Protein AF-0000000083457612 (afdb_homodimer)

Secondary structure (DSSP, 8-state):
--------EEEEEEEESTHHHHH---HHHHHHHHHHHHHHHHHHTTTSHHHHHHHH-TTS--EEEEEESSHHHHHHHHHHHHHTT--EEEEEETTTTEEEEEEEPPEEHHHHHHHHTTSEEP-/--------EEEEEEEESTHHHHH---HHHHHHHHHHHHHHHHHHTTTSHHHHHHHH-GGG--EEEEEESSHHHHHHHHHHHHHTT--EEEEEETTTTEEEEEEEPPEEHHHHHHHHTTSEEP-

Structure (mmCIF, N/CA/C/O backbone):
data_AF-0000000083457612-model_v1
#
loop_
_entity.id
_entity.type
_entity.pdbx_description
1 polymer 'peptidyl-tRNA hydrolase'
#
loop_
_atom_site.group_PDB
_atom_site.id
_atom_site.type_symbol
_atom_site.label_atom_id
_atom_site.label_alt_id
_atom_site.label_comp_id
_atom_site.label_asym_id
_atom_site.label_entity_id
_atom_site.label_seq_id
_atom_site.pdbx_PDB_ins_code
_atom_site.Cartn_x
_atom_site.Cartn_y
_atom_site.Cartn_z
_atom_site.occupancy
_atom_site.B_iso_or_equiv
_atom_site.auth_seq_id
_atom_site.auth_comp_id
_atom_site.auth_asym_id
_atom_site.auth_atom_id
_atom_site.pdbx_PDB_model_num
ATOM 1 N N . MET A 1 1 ? 22.406 -0.668 -32.938 1 28.88 1 MET A N 1
ATOM 2 C CA . MET A 1 1 ? 21.438 -1.614 -32.375 1 28.88 1 MET A CA 1
ATOM 3 C C . MET A 1 1 ? 20.594 -0.951 -31.297 1 28.88 1 MET A C 1
ATOM 5 O O . MET A 1 1 ? 21.125 -0.263 -30.422 1 28.88 1 MET A O 1
ATOM 9 N N . ALA A 1 2 ? 19.281 -0.771 -31.438 1 45.28 2 ALA A N 1
ATOM 10 C CA . ALA A 1 2 ? 18.359 -0.089 -30.531 1 45.28 2 ALA A CA 1
ATOM 11 C C . ALA A 1 2 ? 18.469 -0.67 -29.109 1 45.28 2 ALA A C 1
ATOM 13 O O . ALA A 1 2 ? 18.609 -1.883 -28.953 1 45.28 2 ALA A O 1
ATOM 14 N N . ALA A 1 3 ? 18.859 0.018 -28.125 1 51.28 3 ALA A N 1
ATOM 15 C CA . ALA A 1 3 ? 18.984 -0.466 -26.75 1 51.28 3 ALA A CA 1
ATOM 16 C C . ALA A 1 3 ? 17.781 -1.306 -26.359 1 51.28 3 ALA A C 1
ATOM 18 O O . ALA A 1 3 ? 16.656 -1.018 -26.766 1 51.28 3 ALA A O 1
ATOM 19 N N . ALA A 1 4 ? 17.891 -2.637 -26.125 1 52.62 4 ALA A N 1
ATOM 20 C CA . ALA A 1 4 ? 16.797 -3.514 -25.688 1 52.62 4 ALA A CA 1
ATOM 21 C C . ALA A 1 4 ? 15.938 -2.842 -24.625 1 52.62 4 ALA A C 1
ATOM 23 O O . ALA A 1 4 ? 16.438 -2.055 -23.828 1 52.62 4 ALA A O 1
ATOM 24 N N . PRO A 1 5 ? 14.617 -2.76 -24.766 1 62.53 5 PRO A N 1
ATOM 25 C CA . PRO A 1 5 ? 13.773 -2.092 -23.781 1 62.53 5 PRO A CA 1
ATOM 26 C C . PRO A 1 5 ? 14.031 -2.586 -22.359 1 62.53 5 PRO A C 1
ATOM 28 O O . PRO A 1 5 ? 14.359 -3.758 -22.156 1 62.53 5 PRO A O 1
ATOM 31 N N . LYS A 1 6 ? 14.32 -1.691 -21.484 1 73.88 6 LYS A N 1
ATOM 32 C CA . LYS A 1 6 ? 14.594 -2.018 -20.094 1 73.88 6 LYS A CA 1
ATOM 33 C C . LYS A 1 6 ? 13.477 -2.865 -19.484 1 73.88 6 LYS A C 1
ATOM 35 O O . LYS A 1 6 ? 12.297 -2.57 -19.688 1 73.88 6 LYS A O 1
ATOM 40 N N . PRO A 1 7 ? 13.867 -4.09 -19.031 1 85.12 7 PRO A N 1
ATOM 41 C CA . PRO A 1 7 ? 12.852 -4.93 -18.391 1 85.12 7 PRO A CA 1
ATOM 42 C C . PRO A 1 7 ? 11.992 -4.156 -17.406 1 85.12 7 PRO A C 1
ATOM 44 O O . PRO A 1 7 ? 12.484 -3.25 -16.719 1 85.12 7 PRO A O 1
ATOM 47 N N . THR A 1 8 ? 10.68 -4.441 -17.422 1 93.69 8 THR A N 1
ATOM 48 C CA . THR A 1 8 ? 9.734 -3.785 -16.531 1 93.69 8 THR A CA 1
ATOM 49 C C . THR A 1 8 ? 9.68 -4.516 -15.188 1 93.69 8 THR A C 1
ATOM 51 O O . THR A 1 8 ? 9.336 -5.695 -15.133 1 93.69 8 THR A O 1
ATOM 54 N N . ILE A 1 9 ? 10.086 -3.867 -14.133 1 98.31 9 ILE A N 1
ATOM 55 C CA . ILE A 1 9 ? 9.969 -4.41 -12.781 1 98.31 9 ILE A CA 1
ATOM 56 C C . ILE A 1 9 ? 8.586 -4.098 -12.219 1 98.31 9 ILE A C 1
ATOM 58 O O . ILE A 1 9 ? 8.125 -2.953 -12.273 1 98.31 9 ILE A O 1
ATOM 62 N N . VAL A 1 10 ? 7.945 -5.188 -11.719 1 98.69 10 VAL A N 1
ATOM 63 C CA . VAL A 1 10 ? 6.574 -5.047 -11.234 1 98.69 10 VAL A CA 1
ATOM 64 C C . VAL A 1 10 ? 6.418 -5.777 -9.906 1 98.69 10 VAL A C 1
ATOM 66 O O . VAL A 1 10 ? 7.035 -6.82 -9.688 1 98.69 10 VAL A O 1
ATOM 69 N N . GLN A 1 11 ? 5.676 -5.207 -8.992 1 98.94 11 GLN A N 1
ATOM 70 C CA . GLN A 1 11 ? 5.254 -5.887 -7.77 1 98.94 11 GLN A CA 1
ATOM 71 C C . GLN A 1 11 ? 3.787 -6.305 -7.855 1 98.94 11 GLN A C 1
ATOM 73 O O . GLN A 1 11 ? 2.916 -5.48 -8.125 1 98.94 11 GLN A O 1
ATOM 78 N N . TYR A 1 12 ? 3.494 -7.59 -7.652 1 98.94 12 TYR A N 1
ATOM 79 C CA . TYR A 1 12 ? 2.131 -8.102 -7.637 1 98.94 12 TYR A CA 1
ATOM 80 C C . TYR A 1 12 ? 1.622 -8.258 -6.207 1 98.94 12 TYR A C 1
ATOM 82 O O . TYR A 1 12 ? 2.361 -8.703 -5.324 1 98.94 12 TYR A O 1
ATOM 90 N N . VAL A 1 13 ? 0.395 -7.953 -6.023 1 98.94 13 VAL A N 1
ATOM 91 C CA . VAL A 1 13 ? -0.294 -8.117 -4.746 1 98.94 13 VAL A CA 1
ATOM 92 C C . VAL A 1 13 ? -1.593 -8.891 -4.957 1 98.94 13 VAL A C 1
ATOM 94 O O . VAL A 1 13 ? -2.365 -8.586 -5.867 1 98.94 13 VAL A O 1
ATOM 97 N N . LEU A 1 14 ? -1.82 -9.906 -4.215 1 99 14 LEU A N 1
ATOM 98 C CA . LEU A 1 14 ? -3.072 -10.648 -4.156 1 99 14 LEU A CA 1
ATOM 99 C C . LEU A 1 14 ? -3.867 -10.289 -2.906 1 99 14 LEU A C 1
ATOM 101 O O . LEU A 1 14 ? -3.385 -10.469 -1.785 1 99 14 LEU A O 1
ATOM 105 N N . LEU A 1 15 ? -5.074 -9.812 -3.086 1 98.94 15 LEU A N 1
ATOM 106 C CA . LEU A 1 15 ? -5.891 -9.289 -1.995 1 98.94 15 LEU A CA 1
ATOM 107 C C . LEU A 1 15 ? -7.266 -9.945 -1.984 1 98.94 15 LEU A C 1
ATOM 109 O O . LEU A 1 15 ? -7.91 -10.07 -3.029 1 98.94 15 LEU A O 1
ATOM 113 N N . ARG A 1 16 ? -7.621 -10.367 -0.796 1 98.88 16 ARG A N 1
ATOM 114 C CA . ARG A 1 16 ? -8.922 -11.008 -0.652 1 98.88 16 ARG A CA 1
ATOM 115 C C . ARG A 1 16 ? -10.047 -10.023 -0.969 1 98.88 16 ARG A C 1
ATOM 117 O O . ARG A 1 16 ? -10.055 -8.898 -0.474 1 98.88 16 ARG A O 1
ATOM 124 N N . LYS A 1 17 ? -11.023 -10.516 -1.688 1 98.25 17 LYS A N 1
ATOM 125 C CA . LYS A 1 17 ? -12.18 -9.727 -2.111 1 98.25 17 LYS A CA 1
ATOM 126 C C . LYS A 1 17 ? -13.312 -9.812 -1.091 1 98.25 17 LYS A C 1
ATOM 128 O O . LYS A 1 17 ? -14.203 -8.961 -1.063 1 98.25 17 LYS A O 1
ATOM 133 N N . ASP A 1 18 ? -13.375 -10.766 -0.317 1 98.5 18 ASP A N 1
ATOM 134 C CA . ASP A 1 18 ? -14.523 -11.039 0.538 1 98.5 18 ASP A CA 1
ATOM 135 C C . ASP A 1 18 ? -14.43 -10.266 1.852 1 98.5 18 ASP A C 1
ATOM 137 O O . ASP A 1 18 ? -15.32 -10.359 2.697 1 98.5 18 ASP A O 1
ATOM 141 N N . LEU A 1 19 ? -13.422 -9.477 2.117 1 98.38 19 LEU A N 1
ATOM 142 C CA . LEU A 1 19 ? -13.148 -8.859 3.41 1 98.38 19 LEU A CA 1
ATOM 143 C C . LEU A 1 19 ? -14.25 -7.875 3.781 1 98.38 19 LEU A C 1
ATOM 145 O O . LEU A 1 19 ? -14.586 -7.723 4.961 1 98.38 19 LEU A O 1
ATOM 149 N N . GLN A 1 20 ? -14.703 -7.164 2.777 1 96.88 20 GLN A N 1
ATOM 150 C CA . GLN A 1 20 ? -15.781 -6.219 3.053 1 96.88 20 GLN A CA 1
ATOM 151 C C . GLN A 1 20 ? -17.047 -6.945 3.482 1 96.88 20 GLN A C 1
ATOM 153 O O . GLN A 1 20 ? -17.656 -6.605 4.504 1 96.88 20 GLN A O 1
ATOM 158 N N . LYS A 1 21 ? -17.453 -7.906 2.66 1 97.25 21 LYS A N 1
ATOM 159 C CA . LYS A 1 21 ? -18.719 -8.602 2.9 1 97.25 21 LYS A CA 1
ATOM 160 C C . LYS A 1 21 ? -18.656 -9.43 4.18 1 97.25 21 LYS A C 1
ATOM 162 O O . LYS A 1 21 ? -19.578 -9.406 4.988 1 97.25 21 LYS A O 1
ATOM 167 N N . LYS A 1 22 ? -17.562 -10.086 4.438 1 97.06 22 LYS A N 1
ATOM 168 C CA . LYS A 1 22 ? -17.484 -11.062 5.516 1 97.06 22 LYS A CA 1
ATOM 169 C C . LYS A 1 22 ? -17.016 -10.422 6.82 1 97.06 22 LYS A C 1
ATOM 171 O O . LYS A 1 22 ? -17.453 -10.82 7.902 1 97.06 22 LYS A O 1
ATOM 176 N N . TYR A 1 23 ? -16.203 -9.398 6.711 1 97.25 23 TYR A N 1
ATOM 177 C CA . TYR A 1 23 ? -15.594 -8.859 7.922 1 97.25 23 TYR A CA 1
ATOM 178 C C . TYR A 1 23 ? -15.852 -7.359 8.039 1 97.25 23 TYR A C 1
ATOM 180 O O . TYR A 1 23 ? -15.312 -6.699 8.93 1 97.25 23 TYR A O 1
ATOM 188 N N . LYS A 1 24 ? -16.516 -6.711 7.094 1 97.19 24 LYS A N 1
ATOM 189 C CA . LYS A 1 24 ? -16.953 -5.316 7.098 1 97.19 24 LYS A CA 1
ATOM 190 C C . LYS A 1 24 ? -15.766 -4.367 6.98 1 97.19 24 LYS A C 1
ATOM 192 O O . LYS A 1 24 ? -15.766 -3.283 7.566 1 97.19 24 LYS A O 1
ATOM 197 N N . TYR A 1 25 ? -14.766 -4.852 6.312 1 97.88 25 TYR A N 1
ATOM 198 C CA . TYR A 1 25 ? -13.633 -3.973 6.055 1 97.88 25 TYR A CA 1
ATOM 199 C C . TYR A 1 25 ? -14.023 -2.828 5.129 1 97.88 25 TYR A C 1
ATOM 201 O O . TYR A 1 25 ? -14.734 -3.039 4.137 1 97.88 25 TYR A O 1
ATOM 209 N N . SER A 1 26 ? -13.594 -1.635 5.48 1 97.56 26 SER A N 1
ATOM 210 C CA . SER A 1 26 ? -13.758 -0.49 4.59 1 97.56 26 SER A CA 1
ATOM 211 C C . SER A 1 26 ? -12.781 -0.557 3.422 1 97.56 26 SER A C 1
ATOM 213 O O . SER A 1 26 ? -11.867 -1.385 3.416 1 97.56 26 SER A O 1
ATOM 215 N N . LEU A 1 27 ? -12.969 0.31 2.455 1 97.44 27 LEU A N 1
ATOM 216 C CA . LEU A 1 27 ? -12.008 0.417 1.358 1 97.44 27 LEU A CA 1
ATOM 217 C C . LEU A 1 27 ? -10.633 0.828 1.873 1 97.44 27 LEU A C 1
ATOM 219 O O . LEU A 1 27 ? -9.617 0.292 1.432 1 97.44 27 LEU A O 1
ATOM 223 N N . GLY A 1 28 ? -10.594 1.776 2.764 1 98.5 28 GLY A N 1
ATOM 224 C CA . GLY A 1 28 ? -9.336 2.152 3.387 1 98.5 28 GLY A CA 1
ATOM 225 C C . GLY A 1 28 ? -8.617 0.982 4.035 1 98.5 28 GLY A C 1
ATOM 226 O O . GLY A 1 28 ? -7.391 0.882 3.961 1 98.5 28 GLY A O 1
ATOM 227 N N . ALA A 1 29 ? -9.391 0.104 4.672 1 98.31 29 ALA A N 1
ATOM 228 C CA . ALA A 1 29 ? -8.797 -1.083 5.285 1 98.31 29 ALA A CA 1
ATOM 229 C C . ALA A 1 29 ? -8.203 -2.012 4.227 1 98.31 29 ALA A C 1
ATOM 231 O O . ALA A 1 29 ? -7.129 -2.578 4.422 1 98.31 29 ALA A O 1
ATOM 232 N N . HIS A 1 30 ? -8.922 -2.191 3.102 1 98.62 30 HIS A N 1
ATOM 233 C CA . HIS A 1 30 ? -8.375 -2.975 2.002 1 98.62 30 HIS A CA 1
ATOM 234 C C . HIS A 1 30 ? -7.035 -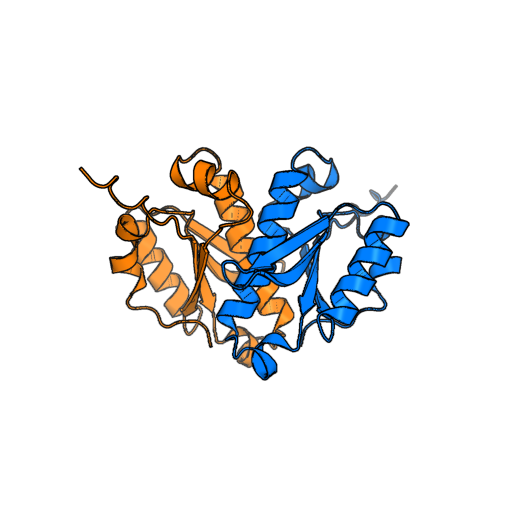2.414 1.537 1 98.62 30 HIS A C 1
ATOM 236 O O . HIS A 1 30 ? -6.066 -3.16 1.374 1 98.62 30 HIS A O 1
ATOM 242 N N . ILE A 1 31 ? -7.004 -1.134 1.387 1 98.88 31 ILE A N 1
ATOM 243 C CA . ILE A 1 31 ? -5.801 -0.45 0.932 1 98.88 31 ILE A CA 1
ATOM 244 C C . ILE A 1 31 ? -4.664 -0.687 1.927 1 98.88 31 ILE A C 1
ATOM 246 O O . ILE A 1 31 ? -3.547 -1.026 1.533 1 98.88 31 ILE A O 1
ATOM 250 N N . ALA A 1 32 ? -4.973 -0.574 3.17 1 98.88 32 ALA A N 1
ATOM 251 C CA . ALA A 1 32 ? -3.963 -0.756 4.211 1 98.88 32 ALA A CA 1
ATOM 252 C C . ALA A 1 32 ? -3.408 -2.178 4.191 1 98.88 32 ALA A C 1
ATOM 254 O O . ALA A 1 32 ? -2.201 -2.381 4.348 1 98.88 32 ALA A O 1
ATOM 255 N N . GLN A 1 33 ? -4.258 -3.221 4.031 1 98.88 33 GLN A N 1
ATOM 256 C CA . GLN A 1 33 ? -3.809 -4.609 4.012 1 98.88 33 GLN A CA 1
ATOM 257 C C . GLN A 1 33 ? -2.832 -4.852 2.863 1 98.88 33 GLN A C 1
ATOM 259 O O . GLN A 1 33 ? -1.785 -5.477 3.055 1 98.88 33 GLN A O 1
ATOM 264 N N . ALA A 1 34 ? -3.152 -4.348 1.706 1 98.94 34 ALA A N 1
ATOM 265 C CA . ALA A 1 34 ? -2.273 -4.484 0.547 1 98.94 34 ALA A CA 1
ATOM 266 C C . ALA A 1 34 ? -0.964 -3.73 0.76 1 98.94 34 ALA A C 1
ATOM 268 O O . ALA A 1 34 ? 0.114 -4.246 0.46 1 98.94 34 ALA A O 1
ATOM 269 N N . ALA A 1 35 ? -1.078 -2.473 1.254 1 98.94 35 ALA A N 1
ATOM 270 C CA . ALA A 1 35 ? 0.113 -1.668 1.513 1 98.94 35 ALA A CA 1
ATOM 271 C C . ALA A 1 35 ? 1.051 -2.373 2.488 1 98.94 35 ALA A C 1
ATOM 273 O O . ALA A 1 35 ? 2.266 -2.408 2.277 1 98.94 35 ALA A O 1
ATOM 274 N N . HIS A 1 36 ? 0.465 -2.947 3.537 1 98.94 36 HIS A N 1
ATOM 275 C CA . HIS A 1 36 ? 1.264 -3.668 4.52 1 98.94 36 HIS A CA 1
ATOM 276 C C . HIS A 1 36 ? 2.027 -4.82 3.875 1 98.94 36 HIS A C 1
ATOM 278 O O . HIS A 1 36 ? 3.227 -4.984 4.113 1 98.94 36 HIS A O 1
ATOM 284 N N . ALA A 1 37 ? 1.377 -5.613 3.1 1 98.94 37 ALA A N 1
ATOM 285 C CA . ALA A 1 37 ? 2.031 -6.73 2.43 1 98.94 37 ALA A CA 1
ATOM 286 C C . ALA A 1 37 ? 3.17 -6.246 1.537 1 98.94 37 ALA A C 1
ATOM 288 O O . ALA A 1 37 ? 4.258 -6.828 1.539 1 98.94 37 ALA A O 1
ATOM 289 N N . CYS A 1 38 ? 2.932 -5.16 0.776 1 98.94 38 CYS A N 1
ATOM 290 C CA . CYS A 1 38 ? 3.941 -4.605 -0.118 1 98.94 38 CYS A CA 1
ATOM 291 C C . CYS A 1 38 ? 5.148 -4.105 0.667 1 98.94 38 CYS A C 1
ATOM 293 O O . CYS A 1 38 ? 6.289 -4.41 0.318 1 98.94 38 CYS A O 1
ATOM 295 N N . ILE A 1 39 ? 4.871 -3.342 1.7 1 98.94 39 ILE A N 1
ATOM 296 C CA . ILE A 1 39 ? 5.941 -2.781 2.516 1 98.94 39 ILE A CA 1
ATOM 297 C C . ILE A 1 39 ? 6.762 -3.91 3.135 1 98.94 39 ILE A C 1
ATOM 299 O O . ILE A 1 39 ? 7.996 -3.889 3.086 1 98.94 39 ILE A O 1
ATOM 303 N N . ALA A 1 40 ? 6.078 -4.906 3.67 1 98.88 40 ALA A N 1
ATOM 304 C CA . ALA A 1 40 ? 6.742 -6.004 4.371 1 98.88 40 ALA A CA 1
ATOM 305 C C . ALA A 1 40 ? 7.652 -6.785 3.432 1 98.88 40 ALA A C 1
ATOM 307 O O . ALA A 1 40 ? 8.805 -7.062 3.766 1 98.88 40 ALA A O 1
ATOM 308 N N . VAL A 1 41 ? 7.16 -7.113 2.293 1 98.94 41 VAL A N 1
ATOM 309 C CA . VAL A 1 41 ? 7.93 -7.969 1.396 1 98.94 41 VAL A CA 1
ATOM 310 C C . VAL A 1 41 ? 9.133 -7.199 0.859 1 98.94 41 VAL A C 1
ATOM 312 O O . VAL A 1 41 ? 10.211 -7.773 0.662 1 98.94 41 VAL A O 1
ATOM 315 N N . ASN A 1 42 ? 8.93 -5.895 0.557 1 98.81 42 ASN A N 1
ATOM 316 C CA . ASN A 1 42 ? 10.055 -5.074 0.117 1 98.81 42 ASN A CA 1
ATOM 317 C C . ASN A 1 42 ? 11.156 -5.016 1.174 1 98.81 42 ASN A C 1
ATOM 319 O O . ASN A 1 42 ? 12.336 -5.066 0.845 1 98.81 42 ASN A O 1
ATOM 323 N N . GLU A 1 43 ? 10.719 -4.879 2.43 1 98.75 43 GLU A N 1
ATOM 324 C CA . GLU A 1 43 ? 11.695 -4.855 3.52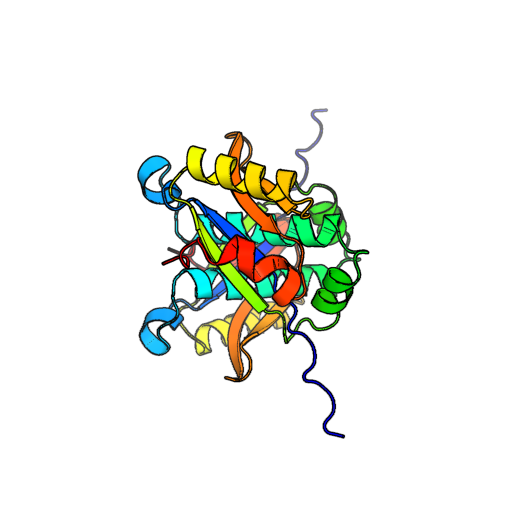 1 98.75 43 GLU A CA 1
ATOM 325 C C . GLU A 1 43 ? 12.398 -6.203 3.662 1 98.75 43 GLU A C 1
ATOM 327 O O . GLU A 1 43 ? 13.617 -6.258 3.791 1 98.75 43 GLU A O 1
ATOM 332 N N . ARG A 1 44 ? 11.68 -7.281 3.592 1 98.38 44 ARG A N 1
ATOM 333 C CA . ARG A 1 44 ? 12.203 -8.633 3.789 1 98.38 44 ARG A CA 1
ATOM 334 C C . ARG A 1 44 ? 13.195 -9 2.695 1 98.38 44 ARG A C 1
ATOM 336 O O . ARG A 1 44 ? 14.195 -9.68 2.955 1 98.38 44 ARG A O 1
ATOM 343 N N . PHE A 1 45 ? 12.977 -8.531 1.532 1 98.69 45 PHE A N 1
ATOM 344 C CA . PHE A 1 45 ? 13.789 -8.922 0.383 1 98.69 45 PHE A CA 1
ATOM 345 C C . PHE A 1 45 ? 14.484 -7.707 -0.221 1 98.69 45 PHE A C 1
ATOM 347 O O . PHE A 1 45 ? 14.641 -7.617 -1.44 1 98.69 45 PHE A O 1
ATOM 354 N N . LYS A 1 46 ? 14.828 -6.73 0.591 1 97.94 46 LYS A N 1
ATOM 355 C CA . LYS A 1 46 ? 15.336 -5.426 0.17 1 97.94 46 LYS A CA 1
ATOM 356 C C . LYS A 1 46 ? 16.703 -5.559 -0.49 1 97.94 46 LYS A C 1
ATOM 358 O O . LYS A 1 46 ? 17.188 -4.617 -1.121 1 97.94 46 LYS A O 1
ATOM 363 N N . THR A 1 47 ? 17.359 -6.738 -0.387 1 98.31 47 THR A N 1
ATOM 364 C CA . THR A 1 47 ? 18.688 -6.91 -0.971 1 98.31 47 THR A CA 1
ATOM 365 C C . THR A 1 47 ? 18.609 -7.633 -2.311 1 98.31 47 THR A C 1
ATOM 367 O O . THR A 1 47 ? 19.609 -7.758 -3.021 1 98.31 47 THR A O 1
ATOM 370 N N . GLN A 1 48 ? 17.438 -8.164 -2.674 1 98.62 48 GLN A N 1
ATOM 371 C CA . GLN A 1 48 ? 17.25 -8.789 -3.982 1 98.62 48 GLN A CA 1
ATOM 372 C C . GLN A 1 48 ? 17.344 -7.754 -5.102 1 98.62 48 GLN A C 1
ATOM 374 O O . GLN A 1 48 ? 16.828 -6.641 -4.965 1 98.62 48 GLN A O 1
ATOM 379 N N . SER A 1 49 ? 17.953 -8.07 -6.211 1 97.88 49 SER A N 1
ATOM 380 C CA . SER A 1 49 ? 18.328 -7.121 -7.254 1 97.88 49 SER A CA 1
ATOM 381 C C . SER A 1 49 ? 17.125 -6.355 -7.773 1 97.88 49 SER A C 1
ATOM 383 O O . SER A 1 49 ? 17.156 -5.133 -7.906 1 97.88 49 SER A O 1
ATOM 385 N N . GLU A 1 50 ? 16.047 -7.059 -8.109 1 98.31 50 GLU A N 1
ATOM 386 C CA . GLU A 1 50 ? 14.859 -6.383 -8.633 1 98.31 50 GLU A CA 1
ATOM 387 C C . GLU A 1 50 ? 14.227 -5.484 -7.578 1 98.31 50 GLU A C 1
ATOM 389 O O . GLU A 1 50 ? 13.695 -4.422 -7.902 1 98.31 50 GLU A O 1
ATOM 394 N N . THR A 1 51 ? 14.25 -5.93 -6.301 1 98.75 51 THR A N 1
ATOM 395 C CA . THR A 1 51 ? 13.711 -5.098 -5.227 1 98.75 51 THR A CA 1
ATOM 396 C C . THR A 1 51 ? 14.555 -3.836 -5.051 1 98.75 51 THR A C 1
ATOM 398 O O . THR A 1 51 ? 14.008 -2.74 -4.895 1 98.75 51 THR A O 1
ATOM 401 N N . VAL A 1 52 ? 15.867 -3.996 -5.094 1 98.56 52 VAL A N 1
ATOM 402 C CA . VAL A 1 52 ? 16.766 -2.852 -5.008 1 98.56 52 VAL A CA 1
ATOM 403 C C . VAL A 1 52 ? 16.438 -1.851 -6.113 1 98.56 52 VAL A C 1
ATOM 405 O O . VAL A 1 52 ? 16.297 -0.654 -5.852 1 98.56 52 VAL A O 1
ATOM 408 N N . GLU A 1 53 ? 16.359 -2.34 -7.328 1 97.94 53 GLU A N 1
ATOM 409 C CA . GLU A 1 53 ? 16.078 -1.47 -8.461 1 97.94 53 GLU A CA 1
ATOM 410 C C . GLU A 1 53 ? 14.711 -0.793 -8.305 1 97.94 53 GLU A C 1
ATOM 412 O O . GLU A 1 53 ? 14.562 0.395 -8.602 1 97.94 53 GLU A O 1
ATOM 417 N N . TYR A 1 54 ? 13.734 -1.512 -7.871 1 98.5 54 TYR A N 1
ATOM 418 C CA . TYR A 1 54 ? 12.391 -1.019 -7.617 1 98.5 54 TYR A CA 1
ATOM 419 C C . TYR A 1 54 ? 12.406 0.145 -6.633 1 98.5 54 TYR A C 1
ATOM 421 O O . TYR A 1 54 ? 11.742 1.158 -6.844 1 98.5 54 TYR A O 1
ATOM 429 N N . LEU A 1 55 ? 13.195 0.073 -5.605 1 98.19 55 LEU A N 1
ATOM 430 C CA . LEU A 1 55 ? 13.234 1.055 -4.527 1 98.19 55 LEU A CA 1
ATOM 431 C C . LEU A 1 55 ? 14.188 2.195 -4.867 1 98.19 55 LEU A C 1
ATOM 433 O O . LEU A 1 55 ? 14.164 3.246 -4.223 1 98.19 55 LEU A O 1
ATOM 437 N N . LYS A 1 56 ? 14.984 2.027 -5.863 1 96.88 56 LYS A N 1
ATOM 438 C CA . LYS A 1 56 ? 15.883 3.086 -6.324 1 96.88 56 LYS A CA 1
ATOM 439 C C . LYS A 1 56 ? 15.141 4.086 -7.207 1 96.88 56 LYS A C 1
ATOM 441 O O . LYS A 1 56 ? 15.508 5.262 -7.266 1 96.88 56 LYS A O 1
ATOM 446 N N . ASN A 1 57 ? 14.117 3.625 -7.887 1 94.12 57 ASN A N 1
ATOM 447 C CA . ASN A 1 57 ? 13.328 4.449 -8.789 1 94.12 57 ASN A CA 1
ATOM 448 C C . ASN A 1 57 ? 11.922 4.684 -8.25 1 94.12 57 ASN A C 1
ATOM 450 O O . ASN A 1 57 ? 10.938 4.316 -8.898 1 94.12 57 ASN A O 1
ATOM 454 N N . LEU A 1 58 ? 11.82 5.414 -7.195 1 96 58 LEU A N 1
ATOM 455 C CA . LEU A 1 58 ? 10.602 5.547 -6.402 1 96 58 LEU A CA 1
ATOM 456 C C . LEU A 1 58 ? 9.508 6.258 -7.195 1 96 58 LEU A C 1
ATOM 458 O O . LEU A 1 58 ? 8.328 6.164 -6.855 1 96 58 LEU A O 1
ATOM 462 N N . GLN A 1 59 ? 9.812 6.902 -8.266 1 94.75 59 GLN A N 1
ATOM 463 C CA . GLN A 1 59 ? 8.836 7.656 -9.039 1 94.75 59 GLN A CA 1
ATOM 464 C C . GLN A 1 59 ? 8.258 6.812 -10.172 1 94.75 59 GLN A C 1
ATOM 466 O O . GLN A 1 59 ? 7.312 7.234 -10.844 1 94.75 59 GLN A O 1
ATOM 471 N N . GLN A 1 60 ? 8.836 5.617 -10.352 1 96.19 60 GLN A N 1
ATOM 472 C CA . GLN A 1 60 ? 8.43 4.801 -11.492 1 96.19 60 GLN A CA 1
ATOM 473 C C . GLN A 1 60 ? 8.086 3.379 -11.055 1 96.19 60 GLN A C 1
ATOM 475 O O . GLN A 1 60 ? 8.312 2.424 -11.797 1 96.19 60 GLN A O 1
ATOM 480 N N . MET A 1 61 ? 7.664 3.23 -9.844 1 98.25 61 MET A N 1
ATOM 481 C CA . MET A 1 61 ? 7.258 1.91 -9.375 1 98.25 61 MET A CA 1
ATOM 482 C C . MET A 1 61 ? 5.969 1.46 -10.055 1 98.25 61 MET A C 1
ATOM 484 O O . MET A 1 61 ? 5.055 2.26 -10.25 1 98.25 61 MET A O 1
ATOM 488 N N . HIS A 1 62 ? 5.883 0.185 -10.445 1 98.06 62 HIS A N 1
ATOM 489 C CA . HIS A 1 62 ? 4.68 -0.433 -10.992 1 98.06 62 HIS A CA 1
ATOM 490 C C . HIS A 1 62 ? 4.176 -1.555 -10.094 1 98.06 62 HIS A C 1
ATOM 492 O O . HIS A 1 62 ? 4.934 -2.457 -9.734 1 98.06 62 HIS A O 1
ATOM 498 N N . THR A 1 63 ? 2.93 -1.435 -9.672 1 98.62 63 THR A N 1
ATOM 499 C CA . THR A 1 63 ? 2.273 -2.436 -8.836 1 98.62 63 THR A CA 1
ATOM 500 C C . THR A 1 63 ? 0.962 -2.893 -9.469 1 98.62 63 THR A C 1
ATOM 502 O O . THR A 1 63 ? 0.197 -2.074 -9.984 1 98.62 63 THR A O 1
ATOM 505 N N . VAL A 1 64 ? 0.757 -4.188 -9.484 1 98.81 64 VAL A N 1
ATOM 506 C CA . VAL A 1 64 ? -0.49 -4.766 -9.977 1 98.81 64 VAL A CA 1
ATOM 507 C C . VAL A 1 64 ? -1.243 -5.422 -8.82 1 98.81 64 VAL A C 1
ATOM 509 O O . VAL A 1 64 ? -0.718 -6.316 -8.156 1 98.81 64 VAL A O 1
ATOM 512 N N . VAL A 1 65 ? -2.428 -4.969 -8.586 1 98.94 65 VAL A N 1
ATOM 513 C CA . VAL A 1 65 ? -3.254 -5.504 -7.508 1 98.94 65 VAL A CA 1
ATOM 514 C C . VAL A 1 65 ? -4.281 -6.48 -8.078 1 98.94 65 VAL A C 1
ATOM 516 O O . VAL A 1 65 ? -5.121 -6.102 -8.891 1 98.94 65 VAL A O 1
ATOM 519 N N . LEU A 1 66 ? -4.18 -7.715 -7.66 1 98.94 66 LEU A N 1
ATOM 520 C CA . LEU A 1 66 ? -5.031 -8.805 -8.117 1 98.94 66 LEU A CA 1
ATOM 521 C C . LEU A 1 66 ? -5.965 -9.273 -7.004 1 98.94 66 LEU A C 1
ATOM 523 O O . LEU A 1 66 ? -5.711 -9.016 -5.824 1 98.94 66 LEU A O 1
ATOM 527 N N . GLN A 1 67 ? -7.094 -9.906 -7.391 1 98.88 67 GLN A N 1
ATOM 528 C CA . GLN A 1 67 ? -8.062 -10.328 -6.387 1 98.88 67 GLN A CA 1
ATOM 529 C C . GLN A 1 67 ? -8.047 -11.844 -6.211 1 98.88 67 GLN A C 1
ATOM 531 O O . GLN A 1 67 ? -7.797 -12.586 -7.164 1 98.88 67 GLN A O 1
ATOM 536 N N . VAL A 1 68 ? -8.172 -12.281 -5.02 1 98.88 68 VAL A N 1
ATOM 537 C CA . VAL A 1 68 ? -8.539 -13.656 -4.668 1 98.88 68 VAL A CA 1
ATOM 538 C C . VAL A 1 68 ? -9.867 -13.656 -3.912 1 98.88 68 VAL A C 1
ATOM 540 O O . VAL A 1 68 ? -10.148 -12.742 -3.139 1 98.88 68 VAL A O 1
ATOM 543 N N . GLU A 1 69 ? -10.664 -14.656 -4.074 1 98.5 69 GLU A N 1
ATOM 544 C CA . GLU A 1 69 ? -12.062 -14.617 -3.66 1 98.5 69 GLU A CA 1
ATOM 545 C C . GLU A 1 69 ? -12.195 -14.711 -2.145 1 98.5 69 GLU A C 1
ATOM 547 O O . GLU A 1 69 ? -13.125 -14.141 -1.559 1 98.5 69 GLU A O 1
ATOM 552 N N . ASP A 1 70 ? -11.359 -15.547 -1.517 1 98.44 70 ASP A N 1
ATOM 553 C CA . ASP A 1 70 ? -11.461 -15.797 -0.083 1 98.44 70 ASP A CA 1
ATOM 554 C C . ASP A 1 70 ? -10.164 -16.375 0.471 1 98.44 70 ASP A C 1
ATOM 556 O O . ASP A 1 70 ? -9.141 -16.391 -0.213 1 98.44 70 ASP A O 1
ATOM 560 N N . GLU A 1 71 ? -10.242 -16.781 1.713 1 98.25 71 GLU A N 1
ATOM 561 C CA . GLU A 1 71 ? -9.062 -17.297 2.395 1 98.25 71 GLU A CA 1
ATOM 562 C C . GLU A 1 71 ? -8.516 -18.531 1.69 1 98.25 71 GLU A C 1
ATOM 564 O O . GLU A 1 71 ? -7.297 -18.688 1.531 1 98.25 71 GLU A O 1
ATOM 569 N N . LYS A 1 72 ? -9.414 -19.469 1.334 1 98.62 72 LYS A N 1
ATOM 570 C CA . LYS A 1 72 ? -8.977 -20.672 0.637 1 98.62 72 LYS A CA 1
ATOM 571 C C . LYS A 1 72 ? -8.203 -20.328 -0.633 1 98.62 72 LYS A C 1
ATOM 573 O O . LYS A 1 72 ? -7.156 -20.906 -0.912 1 98.62 72 LYS A O 1
ATOM 578 N N . ALA A 1 73 ? -8.75 -19.406 -1.438 1 98.88 73 ALA A N 1
ATOM 579 C CA . ALA A 1 73 ? -8.086 -18.969 -2.666 1 98.88 73 ALA A CA 1
ATOM 580 C C . ALA A 1 73 ? -6.727 -18.344 -2.367 1 98.88 73 ALA A C 1
ATOM 582 O O . ALA A 1 73 ? -5.777 -18.516 -3.137 1 98.88 73 ALA A O 1
ATOM 583 N N . LEU A 1 74 ? -6.637 -17.609 -1.307 1 98.94 74 LEU A N 1
ATOM 584 C CA . LEU A 1 74 ? -5.371 -17.016 -0.896 1 98.94 74 LEU A CA 1
ATOM 585 C C . LEU A 1 74 ? -4.348 -18.094 -0.567 1 98.94 74 LEU A C 1
ATOM 587 O O . LEU A 1 74 ? -3.18 -18 -0.956 1 98.94 74 LEU A O 1
ATOM 591 N N . LEU A 1 75 ? -4.77 -19.109 0.133 1 98.75 75 LEU A N 1
ATOM 592 C CA . LEU A 1 75 ? -3.891 -20.219 0.495 1 98.75 75 LEU A CA 1
ATOM 593 C C . LEU A 1 75 ? -3.451 -20.984 -0.744 1 98.75 75 LEU A C 1
ATOM 595 O O . LEU A 1 75 ? -2.309 -21.438 -0.823 1 98.75 75 LEU A O 1
ATOM 599 N N . ASP A 1 76 ? -4.352 -21.156 -1.654 1 98.81 76 ASP A N 1
ATOM 600 C CA . ASP A 1 76 ? -3.99 -21.781 -2.922 1 98.81 76 ASP A CA 1
ATOM 601 C C . ASP A 1 76 ? -2.926 -20.969 -3.652 1 98.81 76 ASP A C 1
ATOM 603 O O . ASP A 1 76 ? -1.993 -21.531 -4.23 1 98.81 76 ASP A O 1
ATOM 607 N N . ALA A 1 77 ? -3.125 -19.688 -3.684 1 98.88 77 ALA A N 1
ATOM 608 C CA . ALA A 1 77 ? -2.125 -18.812 -4.281 1 98.88 77 ALA A CA 1
ATOM 609 C C . ALA A 1 77 ? -0.779 -18.953 -3.578 1 98.88 77 ALA A C 1
ATOM 611 O O . ALA A 1 77 ? 0.27 -18.984 -4.227 1 98.88 77 ALA A O 1
ATOM 612 N N . GLU A 1 78 ? -0.806 -18.953 -2.279 1 98.88 78 GLU A N 1
ATOM 613 C CA . GLU A 1 78 ? 0.42 -19.156 -1.513 1 98.88 78 GLU A CA 1
ATOM 614 C C . GLU A 1 78 ? 1.13 -20.438 -1.941 1 98.88 78 GLU A C 1
ATOM 616 O O . GLU A 1 78 ? 2.348 -20.453 -2.129 1 98.88 78 GLU A O 1
ATOM 621 N N . GLU A 1 79 ? 0.372 -21.484 -2.023 1 98.81 79 GLU A N 1
ATOM 622 C CA . GLU A 1 79 ? 0.939 -22.766 -2.439 1 98.81 79 GLU A CA 1
ATOM 623 C C . GLU A 1 79 ? 1.59 -22.656 -3.814 1 98.81 79 GLU A C 1
ATOM 625 O O . GLU A 1 79 ? 2.664 -23.219 -4.043 1 98.81 79 GLU A O 1
ATOM 630 N N . LEU A 1 80 ? 0.907 -22 -4.719 1 98.81 80 LEU A N 1
ATOM 631 C CA . LEU A 1 80 ? 1.458 -21.766 -6.043 1 98.81 80 LEU A CA 1
ATOM 632 C C . LEU A 1 80 ? 2.812 -21.062 -5.949 1 98.81 80 LEU A C 1
ATOM 634 O O . LEU A 1 80 ? 3.768 -21.469 -6.621 1 98.81 80 LEU A O 1
ATOM 638 N N . LEU A 1 81 ? 2.926 -20.031 -5.117 1 98.81 81 LEU A N 1
ATOM 639 C CA . LEU A 1 81 ? 4.156 -19.266 -4.973 1 98.81 81 LEU A CA 1
ATOM 640 C C . LEU A 1 81 ? 5.262 -20.125 -4.359 1 98.81 81 LEU A C 1
ATOM 642 O O . LEU A 1 81 ? 6.406 -20.094 -4.816 1 98.81 81 LEU A O 1
ATOM 646 N N . VAL A 1 82 ? 4.91 -20.859 -3.357 1 98.81 82 VAL A N 1
ATOM 647 C CA . VAL A 1 82 ? 5.871 -21.734 -2.676 1 98.81 82 VAL A CA 1
ATOM 648 C C . VAL A 1 82 ? 6.391 -22.781 -3.643 1 98.81 82 VAL A C 1
ATOM 650 O O . VAL A 1 82 ? 7.602 -23.016 -3.736 1 98.81 82 VAL A O 1
ATOM 653 N N . THR A 1 83 ? 5.523 -23.406 -4.398 1 98.56 83 THR A N 1
ATOM 654 C CA . THR A 1 83 ? 5.863 -24.5 -5.309 1 98.56 83 THR A CA 1
ATOM 655 C C . THR A 1 83 ? 6.805 -24.016 -6.406 1 98.56 83 THR A C 1
ATOM 657 O O . THR A 1 83 ? 7.66 -24.766 -6.879 1 98.56 83 THR A O 1
ATOM 660 N N . ASN A 1 84 ? 6.719 -22.781 -6.754 1 98.38 84 ASN A N 1
ATOM 661 C CA . ASN A 1 84 ? 7.52 -22.234 -7.848 1 98.38 84 ASN A CA 1
ATOM 662 C C . ASN A 1 84 ? 8.672 -21.391 -7.332 1 98.38 84 ASN A C 1
ATOM 664 O O . ASN A 1 84 ? 9.305 -20.656 -8.102 1 98.38 84 ASN A O 1
ATOM 668 N N . ASN A 1 85 ? 8.914 -21.359 -6.035 1 98.44 85 ASN A N 1
ATOM 669 C CA . ASN A 1 85 ? 10.047 -20.719 -5.383 1 98.44 85 ASN A CA 1
ATOM 670 C C . ASN A 1 85 ? 10.055 -19.219 -5.617 1 98.44 85 ASN A C 1
ATOM 672 O O . ASN A 1 85 ? 11.086 -18.641 -5.977 1 98.44 85 ASN A O 1
ATOM 676 N N . LEU A 1 86 ? 8.914 -18.656 -5.547 1 98.81 86 LEU A N 1
ATOM 677 C CA . LEU A 1 86 ? 8.773 -17.203 -5.621 1 98.81 86 LEU A CA 1
ATOM 678 C C . LEU A 1 86 ? 8.75 -16.578 -4.227 1 98.81 86 LEU A C 1
ATOM 680 O O . LEU A 1 86 ? 8.125 -17.141 -3.312 1 98.81 86 LEU A O 1
ATOM 684 N N . ASP A 1 87 ? 9.414 -15.469 -4.062 1 98.94 87 ASP A N 1
ATOM 685 C CA . ASP A 1 87 ? 9.469 -14.758 -2.789 1 98.94 87 ASP A CA 1
ATOM 686 C C . ASP A 1 87 ? 8.203 -13.938 -2.568 1 98.94 87 ASP A C 1
ATOM 688 O O . ASP A 1 87 ? 7.746 -13.234 -3.471 1 98.94 87 ASP A O 1
ATOM 692 N N . PHE A 1 88 ? 7.66 -14.031 -1.356 1 98.94 88 PHE A N 1
ATOM 693 C CA . PHE A 1 88 ? 6.453 -13.273 -1.036 1 98.94 88 PHE A CA 1
ATOM 694 C C . PHE A 1 88 ? 6.355 -13.023 0.464 1 98.94 88 PHE A C 1
ATOM 696 O O . PHE A 1 88 ? 7.16 -13.539 1.239 1 98.94 88 PHE A O 1
ATOM 703 N N . HIS A 1 89 ? 5.496 -12.141 0.863 1 98.88 89 HIS A N 1
ATOM 704 C CA . HIS A 1 89 ? 5.043 -11.953 2.236 1 98.88 89 HIS A CA 1
ATOM 705 C C . HIS A 1 89 ? 3.521 -12.039 2.33 1 98.88 89 HIS A C 1
ATOM 707 O O . HIS A 1 89 ? 2.812 -11.375 1.569 1 98.88 89 HIS A O 1
ATOM 713 N N . LYS A 1 90 ? 3.07 -12.906 3.164 1 98.81 90 LYS A N 1
ATOM 714 C CA . LYS A 1 90 ? 1.647 -12.977 3.48 1 98.81 90 LYS A CA 1
ATOM 715 C C . LYS A 1 90 ? 1.315 -12.148 4.719 1 98.81 90 LYS A C 1
ATOM 717 O O . LYS A 1 90 ? 1.853 -12.391 5.801 1 98.81 90 LYS A O 1
ATOM 722 N N . TRP A 1 91 ? 0.4 -11.195 4.562 1 98.81 91 TRP A N 1
ATOM 723 C CA . TRP A 1 91 ? 0.038 -10.297 5.656 1 98.81 91 TRP A CA 1
ATOM 724 C C . TRP A 1 91 ? -1.108 -10.875 6.48 1 98.81 91 TRP A C 1
ATOM 726 O O . TRP A 1 91 ? -2.135 -11.281 5.926 1 98.81 91 TRP A O 1
ATOM 736 N N . GLU A 1 92 ? -0.901 -10.906 7.715 1 98.38 92 GLU A N 1
ATOM 7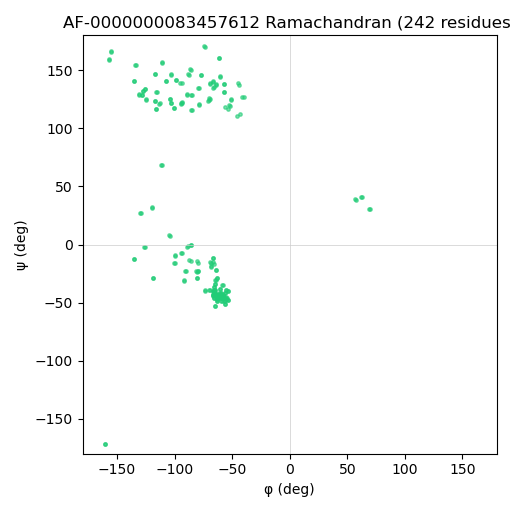37 C CA . GLU A 1 92 ? -1.893 -11.336 8.695 1 98.38 92 GLU A CA 1
ATOM 738 C C . GLU A 1 92 ? -2.287 -10.195 9.625 1 98.38 92 GLU A C 1
ATOM 740 O O . GLU A 1 92 ? -1.463 -9.711 10.406 1 98.38 92 GLU A O 1
ATOM 745 N N . GLU A 1 93 ? -3.615 -9.828 9.531 1 97 93 GLU A N 1
ATOM 746 C CA . GLU A 1 93 ? -4.129 -8.773 10.398 1 97 93 GLU A CA 1
ATOM 747 C C . GLU A 1 93 ? -4.195 -9.242 11.852 1 97 93 GLU A C 1
ATOM 749 O O . GLU A 1 93 ? -4.703 -10.328 12.141 1 97 93 GLU A O 1
ATOM 754 N N . GLN A 1 94 ? -3.547 -8.438 12.711 1 95.19 94 GLN A N 1
ATOM 755 C CA . GLN A 1 94 ? -3.596 -8.664 14.156 1 95.19 94 GLN A CA 1
ATOM 756 C C . GLN A 1 94 ? -4.543 -7.684 14.836 1 95.19 94 GLN A C 1
ATOM 758 O O . GLN A 1 94 ? -4.727 -6.562 14.359 1 95.19 94 GLN A O 1
ATOM 763 N N . PRO A 1 95 ? -5.23 -8.047 15.875 1 93.31 95 PRO A N 1
ATOM 764 C CA . PRO A 1 95 ? -5.113 -9.305 16.625 1 93.31 95 PRO A CA 1
ATOM 765 C C . PRO A 1 95 ? -6 -10.414 16.062 1 93.31 95 PRO A C 1
ATOM 767 O O . PRO A 1 95 ? -5.953 -11.547 16.547 1 93.31 95 PRO A O 1
ATOM 770 N N . GLU A 1 96 ? -6.809 -10.188 15.008 1 93.94 96 GLU A N 1
ATOM 771 C CA . GLU A 1 96 ? -7.777 -11.141 14.477 1 93.94 96 GLU A CA 1
ATOM 772 C C . GLU A 1 96 ? -7.078 -12.336 13.82 1 93.94 96 GLU A C 1
ATOM 774 O O . GLU A 1 96 ? -7.703 -13.367 13.57 1 93.94 96 GLU A O 1
ATOM 779 N N . MET A 1 97 ? -5.789 -12.203 13.539 1 95.94 97 MET A N 1
ATOM 780 C CA . MET A 1 97 ? -5.008 -13.25 12.883 1 95.94 97 MET A CA 1
ATOM 781 C C . MET A 1 97 ? -5.629 -13.633 11.547 1 95.94 97 MET A C 1
ATOM 783 O O . MET A 1 97 ? -5.781 -14.812 11.242 1 95.94 97 MET A O 1
ATOM 787 N N . LEU A 1 98 ? -6.094 -12.672 10.891 1 97.81 98 LEU A N 1
ATOM 788 C CA . LEU A 1 98 ? -6.738 -12.844 9.594 1 97.81 98 LEU A CA 1
ATOM 789 C C . LEU A 1 98 ? -5.742 -12.625 8.461 1 97.81 98 LEU A C 1
ATOM 791 O O . LEU A 1 98 ? -5.148 -11.555 8.352 1 97.81 98 LEU A O 1
ATOM 795 N N . GLN A 1 99 ? -5.59 -13.727 7.602 1 98.56 99 GLN A N 1
ATOM 796 C CA . GLN A 1 99 ? -4.766 -13.586 6.406 1 98.56 99 GLN A CA 1
ATOM 797 C C . GLN A 1 99 ? -5.523 -12.859 5.297 1 98.56 99 GLN A C 1
ATOM 799 O O . GLN A 1 99 ? -6.551 -13.344 4.816 1 98.56 99 GLN A O 1
ATOM 804 N N . THR A 1 100 ? -4.949 -11.719 4.875 1 98.88 100 THR A N 1
ATOM 805 C CA . THR A 1 100 ? -5.789 -10.867 4.043 1 98.88 100 THR A CA 1
ATOM 806 C C . THR A 1 100 ? -5.176 -10.688 2.658 1 98.88 100 THR A C 1
ATOM 808 O O . THR A 1 100 ? -5.887 -10.43 1.686 1 98.88 100 THR A O 1
ATOM 811 N N . SER A 1 101 ? -3.857 -10.758 2.592 1 98.94 101 SER A N 1
ATOM 812 C CA . SER A 1 101 ? -3.191 -10.422 1.339 1 98.94 101 SER A CA 1
ATOM 813 C C . SER A 1 101 ? -1.811 -11.062 1.256 1 98.94 101 SER A C 1
ATOM 815 O O . SER A 1 101 ? -1.257 -11.492 2.271 1 98.94 101 SER A O 1
ATOM 817 N N . ILE A 1 102 ? -1.279 -11.203 0.037 1 98.94 102 ILE A N 1
ATOM 818 C CA . ILE A 1 102 ? 0.074 -11.648 -0.282 1 98.94 102 ILE A CA 1
ATOM 819 C C . ILE A 1 102 ? 0.708 -10.688 -1.285 1 98.94 102 ILE A C 1
ATOM 821 O O . ILE A 1 102 ? 0.082 -10.32 -2.281 1 98.94 102 ILE A O 1
ATOM 825 N N . ALA A 1 103 ? 1.862 -10.25 -0.968 1 98.94 103 ALA A N 1
ATOM 826 C CA . ALA A 1 103 ? 2.623 -9.5 -1.963 1 98.94 103 ALA A CA 1
ATOM 827 C C . ALA A 1 103 ? 3.898 -10.242 -2.354 1 98.94 103 ALA A C 1
ATOM 829 O O . ALA A 1 103 ? 4.602 -10.773 -1.493 1 98.94 103 ALA A O 1
ATOM 830 N N . LEU A 1 104 ? 4.086 -10.344 -3.631 1 98.94 104 LEU A N 1
ATOM 831 C CA . LEU A 1 104 ? 5.402 -10.75 -4.113 1 98.94 104 LEU A CA 1
ATOM 832 C C . LEU A 1 104 ? 6.391 -9.594 -4.035 1 98.94 104 LEU A C 1
ATOM 834 O O . LEU A 1 104 ? 6.012 -8.438 -4.211 1 98.94 104 LEU A O 1
ATOM 838 N N . ARG A 1 105 ? 7.672 -9.969 -3.744 1 98.94 105 ARG A N 1
ATOM 839 C CA . ARG A 1 105 ? 8.648 -8.914 -3.973 1 98.94 105 ARG A CA 1
ATOM 840 C C . ARG A 1 105 ? 8.664 -8.492 -5.438 1 98.94 105 ARG A C 1
ATOM 842 O O . ARG A 1 105 ? 8.141 -9.195 -6.301 1 98.94 105 ARG A O 1
ATOM 849 N N . PRO A 1 106 ? 9.219 -7.238 -5.715 1 98.88 106 PRO A N 1
ATOM 850 C CA . PRO A 1 106 ? 9.32 -6.844 -7.125 1 98.88 106 PRO A CA 1
ATOM 851 C C . PRO A 1 106 ? 10.117 -7.84 -7.961 1 98.88 106 PRO A C 1
ATOM 853 O O . PRO A 1 106 ? 11.141 -8.359 -7.496 1 98.88 106 PRO A O 1
ATOM 856 N N . TYR A 1 107 ? 9.617 -8.109 -9.156 1 98.81 107 TYR A N 1
ATOM 857 C CA . TYR A 1 107 ? 10.25 -8.977 -10.148 1 98.81 107 TYR A CA 1
ATOM 858 C C . TYR A 1 107 ? 10.227 -8.328 -11.531 1 98.81 107 TYR A C 1
ATOM 860 O O . TYR A 1 107 ? 9.391 -7.457 -11.797 1 98.81 107 TYR A O 1
ATOM 868 N N . ASN A 1 108 ? 11.227 -8.797 -12.305 1 98.12 108 ASN A N 1
ATOM 869 C CA . ASN A 1 108 ? 10.953 -8.602 -13.727 1 98.12 108 ASN A CA 1
ATOM 870 C C . ASN A 1 108 ? 9.648 -9.266 -14.141 1 98.12 108 ASN A C 1
ATOM 872 O O . ASN A 1 108 ? 9.391 -10.414 -13.797 1 98.12 108 ASN A O 1
ATOM 876 N N . LYS A 1 109 ? 8.867 -8.477 -14.836 1 98 109 LYS A N 1
ATOM 877 C CA . LYS A 1 109 ? 7.531 -8.953 -15.188 1 98 109 LYS A CA 1
ATOM 878 C C . LYS A 1 109 ? 7.598 -10.312 -15.891 1 98 109 LYS A C 1
ATOM 880 O O . LYS A 1 109 ? 6.781 -11.195 -15.625 1 98 109 LYS A O 1
ATOM 885 N N . SER A 1 110 ? 8.508 -10.508 -16.719 1 97.12 110 SER A N 1
ATOM 886 C CA . SER A 1 110 ? 8.633 -11.727 -17.516 1 97.12 110 SER A CA 1
ATOM 887 C C . SER A 1 110 ? 8.883 -12.938 -16.625 1 97.12 110 SER A C 1
ATOM 889 O O . SER A 1 110 ? 8.617 -14.07 -17.031 1 97.12 110 SER A O 1
ATOM 891 N N . GLN A 1 111 ? 9.375 -12.734 -15.43 1 97.31 111 GLN A N 1
ATOM 892 C CA . GLN A 1 111 ? 9.711 -13.82 -14.523 1 97.31 111 GLN A CA 1
ATOM 893 C C . GLN A 1 111 ? 8.461 -14.367 -13.828 1 97.31 111 GLN A C 1
ATOM 895 O O . GLN A 1 111 ? 8.445 -15.516 -13.383 1 97.31 111 GLN A O 1
ATOM 900 N N . VAL A 1 112 ? 7.406 -13.562 -13.742 1 98.38 112 VAL A N 1
ATOM 901 C CA . VAL A 1 112 ? 6.363 -13.984 -12.812 1 98.38 112 VAL A CA 1
ATOM 902 C C . VAL A 1 112 ? 4.992 -13.812 -13.461 1 98.38 112 VAL A C 1
ATOM 904 O O . VAL A 1 112 ? 3.994 -14.336 -12.961 1 98.38 112 VAL A O 1
ATOM 907 N N . GLU A 1 113 ? 4.887 -13.125 -14.578 1 98 113 GLU A N 1
ATOM 908 C CA . GLU A 1 113 ? 3.6 -12.797 -15.188 1 98 113 GLU A CA 1
ATOM 909 C C . GLU A 1 113 ? 2.807 -14.062 -15.516 1 98 113 GLU A C 1
ATOM 911 O O . GLU A 1 113 ? 1.578 -14.07 -15.414 1 98 113 GLU A O 1
ATOM 916 N N . SER A 1 114 ? 3.463 -15.117 -15.906 1 98.25 114 SER A N 1
ATOM 917 C CA . SER A 1 114 ? 2.789 -16.359 -16.297 1 98.25 114 SER A CA 1
ATOM 918 C C . SER A 1 114 ? 2.043 -16.969 -15.125 1 98.25 114 SER A C 1
ATOM 920 O O . SER A 1 114 ? 1.03 -17.656 -15.312 1 98.25 114 SER A O 1
ATOM 922 N N . TYR A 1 115 ? 2.516 -16.781 -13.844 1 98.5 115 TYR A N 1
ATOM 923 C CA . TYR A 1 115 ? 1.867 -17.312 -12.648 1 98.5 115 TYR A CA 1
ATOM 924 C C . TYR A 1 115 ? 0.711 -16.422 -12.219 1 98.5 115 TYR A C 1
ATOM 926 O O . TYR A 1 115 ? -0.214 -16.875 -11.539 1 98.5 115 TYR A O 1
ATOM 934 N N . MET A 1 116 ? 0.759 -15.125 -12.648 1 98.69 116 MET A N 1
ATOM 935 C CA . MET A 1 116 ? -0.164 -14.133 -12.109 1 98.69 116 MET A CA 1
ATOM 936 C C . MET A 1 116 ? -1.317 -13.883 -13.078 1 98.69 116 MET A C 1
ATOM 938 O O . MET A 1 116 ? -2.371 -13.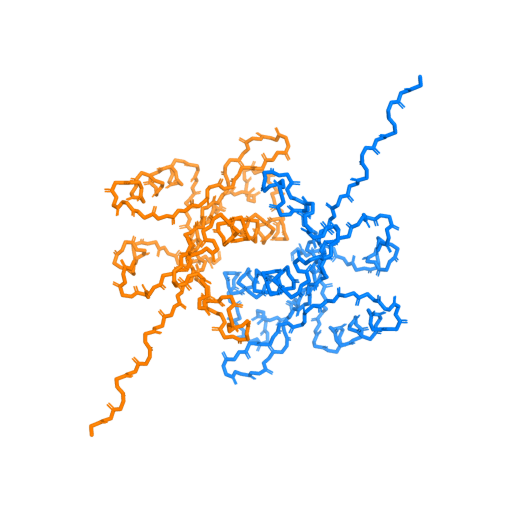383 -12.68 1 98.69 116 MET A O 1
ATOM 942 N N . LYS A 1 117 ? -1.167 -14.297 -14.289 1 97.81 117 LYS A N 1
ATOM 943 C CA . LYS A 1 117 ? -2.111 -13.953 -15.344 1 97.81 117 LYS A CA 1
ATOM 944 C C . LYS A 1 117 ? -3.461 -14.633 -15.117 1 97.81 117 LYS A C 1
ATOM 946 O O . LYS A 1 117 ? -4.469 -14.234 -15.703 1 97.81 117 LYS A O 1
ATOM 951 N N . SER A 1 118 ? -3.518 -15.688 -14.297 1 97.25 118 SER A N 1
ATOM 952 C CA . SER A 1 118 ? -4.773 -16.375 -14.039 1 97.25 118 SER A CA 1
ATOM 953 C C . SER A 1 118 ? -5.625 -15.633 -13.023 1 97.25 118 SER A C 1
ATOM 955 O O . SER A 1 118 ? -6.809 -15.93 -12.859 1 97.25 118 SER A O 1
ATOM 957 N N . PHE A 1 119 ? -5.043 -14.719 -12.312 1 98.69 119 PHE A N 1
ATOM 958 C CA . PHE A 1 119 ? -5.781 -13.914 -11.344 1 98.69 119 PHE A CA 1
ATOM 959 C C . PHE A 1 119 ? -6.391 -12.688 -12.008 1 98.69 119 PHE A C 1
ATOM 961 O O . PHE A 1 119 ? -5.781 -12.094 -12.898 1 98.69 119 PHE A O 1
ATOM 968 N N . LYS A 1 120 ? -7.516 -12.305 -11.539 1 98.56 120 LYS A N 1
ATOM 969 C CA . LYS A 1 120 ? -8.188 -11.109 -12.047 1 98.56 120 LYS A CA 1
ATOM 970 C C . LYS A 1 120 ? -7.695 -9.852 -11.336 1 98.56 120 LYS A C 1
ATOM 972 O O . LYS A 1 120 ? -7.344 -9.898 -10.156 1 98.56 120 LYS A O 1
ATOM 977 N N . LEU A 1 121 ? -7.723 -8.727 -12.031 1 98.62 121 LEU A N 1
ATOM 978 C CA . LEU A 1 121 ? -7.434 -7.438 -11.414 1 98.62 121 LEU A CA 1
ATOM 979 C C . LEU A 1 121 ? -8.414 -7.133 -10.289 1 98.62 121 LEU A C 1
ATOM 981 O O . LEU A 1 121 ? -9.594 -7.48 -10.383 1 98.62 121 LEU A O 1
ATOM 985 N N . PHE A 1 122 ? -7.961 -6.523 -9.312 1 98.62 122 PHE A N 1
ATOM 986 C CA . PHE A 1 122 ? -8.836 -6.137 -8.211 1 98.62 122 PHE A CA 1
ATOM 987 C C . PHE A 1 122 ? -9.781 -5.02 -8.641 1 98.62 122 PHE A C 1
ATOM 989 O O . PHE A 1 122 ? -9.328 -3.943 -9.047 1 98.62 122 PHE A O 1
ATOM 996 N N . ARG A 1 123 ? -11.117 -5.234 -8.516 1 94.31 123 ARG A N 1
ATOM 997 C CA . ARG A 1 123 ? -12.102 -4.258 -8.969 1 94.31 123 ARG A CA 1
ATOM 998 C C . ARG A 1 123 ? -13.211 -4.07 -7.934 1 94.31 123 ARG A C 1
ATOM 1000 O O . ARG A 1 123 ? -13.508 -4.988 -7.168 1 94.31 123 ARG A O 1
ATOM 1007 N N . MET B 1 1 ? 5.402 -0.025 39.062 1 30.92 1 MET B N 1
ATOM 1008 C CA . MET B 1 1 ? 4.832 0.959 38.125 1 30.92 1 MET B CA 1
ATOM 1009 C C . MET B 1 1 ? 4.539 0.332 36.781 1 30.92 1 MET B C 1
ATOM 1011 O O . MET B 1 1 ? 5.383 -0.368 36.219 1 30.92 1 MET B O 1
ATOM 1015 N N . ALA B 1 2 ? 3.275 0.217 36.281 1 43.94 2 ALA B N 1
ATOM 1016 C CA . ALA B 1 2 ? 2.861 -0.435 35.062 1 43.94 2 ALA B CA 1
ATOM 1017 C C . ALA B 1 2 ? 3.605 0.142 33.844 1 43.94 2 ALA B C 1
ATOM 1019 O O . ALA B 1 2 ? 3.934 1.331 33.812 1 43.94 2 ALA B O 1
ATOM 1020 N N . ALA B 1 3 ? 4.332 -0.592 33.156 1 51.12 3 ALA B N 1
ATOM 1021 C CA . ALA B 1 3 ? 5.098 -0.127 32 1 51.12 3 ALA B CA 1
ATOM 1022 C C . ALA B 1 3 ? 4.246 0.763 31.094 1 51.12 3 ALA B C 1
ATOM 1024 O O . ALA B 1 3 ? 3.053 0.512 30.922 1 51.12 3 ALA B O 1
ATOM 1025 N N . ALA B 1 4 ? 4.477 2.088 30.969 1 52.56 4 ALA B N 1
ATOM 1026 C CA . ALA B 1 4 ? 3.748 3.004 30.109 1 52.56 4 ALA B CA 1
ATOM 1027 C C . ALA B 1 4 ? 3.43 2.35 28.766 1 52.56 4 ALA B C 1
ATOM 1029 O O . ALA B 1 4 ? 4.199 1.521 28.266 1 52.56 4 ALA B O 1
ATOM 1030 N N . PRO B 1 5 ? 2.184 2.33 28.297 1 62.41 5 PRO B N 1
ATOM 1031 C CA . PRO B 1 5 ? 1.841 1.683 27.031 1 62.41 5 PRO B CA 1
ATOM 1032 C C . PRO B 1 5 ? 2.736 2.129 25.875 1 62.41 5 PRO B C 1
ATOM 1034 O O . PRO B 1 5 ? 3.184 3.279 25.859 1 62.41 5 PRO B O 1
ATOM 1037 N N . LYS B 1 6 ? 3.352 1.212 25.219 1 74 6 LYS B N 1
ATOM 1038 C CA . LYS B 1 6 ? 4.242 1.497 24.094 1 74 6 LYS B CA 1
ATOM 1039 C C . LYS B 1 6 ? 3.553 2.385 23.062 1 74 6 LYS B C 1
ATOM 1041 O O . LYS B 1 6 ? 2.4 2.146 22.703 1 74 6 LYS B O 1
ATOM 1046 N N . PRO B 1 7 ? 4.164 3.582 22.859 1 85.38 7 PRO B N 1
ATOM 1047 C CA . PRO B 1 7 ? 3.59 4.457 21.828 1 85.38 7 PRO B CA 1
ATOM 1048 C C . PRO B 1 7 ? 3.227 3.707 20.547 1 85.38 7 PRO B C 1
ATOM 1050 O O . PRO B 1 7 ? 3.924 2.768 20.172 1 85.38 7 PRO B O 1
ATOM 1053 N N . THR B 1 8 ? 2.053 4.047 20 1 93.69 8 THR B N 1
ATOM 1054 C CA . THR B 1 8 ? 1.584 3.424 18.766 1 93.69 8 THR B CA 1
ATOM 1055 C C . THR B 1 8 ? 2.16 4.141 17.547 1 93.69 8 THR B C 1
ATOM 1057 O O . THR B 1 8 ? 1.93 5.336 17.359 1 93.69 8 THR B O 1
ATOM 1060 N N . ILE B 1 9 ? 2.971 3.461 16.781 1 98.31 9 ILE B N 1
ATOM 1061 C CA . ILE B 1 9 ? 3.496 3.996 15.523 1 98.31 9 ILE B CA 1
ATOM 1062 C C . ILE B 1 9 ? 2.496 3.744 14.398 1 98.31 9 ILE B C 1
ATOM 1064 O O . ILE B 1 9 ? 2.01 2.623 14.227 1 98.31 9 ILE B O 1
ATOM 1068 N N . VAL B 1 10 ? 2.191 4.863 13.68 1 98.69 10 VAL B N 1
ATOM 1069 C CA . VAL B 1 10 ? 1.178 4.781 12.633 1 98.69 10 VAL B CA 1
ATOM 1070 C C . VAL B 1 10 ? 1.667 5.5 11.375 1 98.69 10 VAL B C 1
ATOM 1072 O O . VAL B 1 10 ? 2.365 6.512 11.469 1 98.69 10 VAL B O 1
ATOM 1075 N N . GLN B 1 11 ? 1.381 4.945 10.219 1 98.94 11 GLN B N 1
ATOM 1076 C CA . GLN B 1 11 ? 1.577 5.633 8.945 1 98.94 11 GLN B CA 1
ATOM 1077 C C . GLN B 1 11 ? 0.249 6.117 8.375 1 98.94 11 GLN B C 1
ATOM 1079 O O . GLN B 1 11 ? -0.688 5.336 8.219 1 98.94 11 GLN B O 1
ATOM 1084 N N . TYR B 1 12 ? 0.141 7.41 8.07 1 98.94 12 TYR B N 1
ATOM 1085 C CA . TYR B 1 12 ? -1.049 7.988 7.449 1 98.94 12 TYR B CA 1
ATOM 1086 C C . TYR B 1 12 ? -0.859 8.148 5.945 1 98.94 12 TYR B C 1
ATOM 1088 O O . TYR B 1 12 ? 0.217 8.547 5.492 1 98.94 12 TYR B O 1
ATOM 1096 N N . VAL B 1 13 ? -1.888 7.898 5.23 1 98.94 13 VAL B N 1
ATOM 1097 C CA . VAL B 1 13 ? -1.93 8.078 3.785 1 98.94 13 VAL B CA 1
ATOM 1098 C C . VAL B 1 13 ? -3.146 8.914 3.402 1 98.94 13 VAL B C 1
ATOM 1100 O O . VAL B 1 13 ? -4.258 8.664 3.873 1 98.94 13 VAL B O 1
ATOM 1103 N N . LEU B 1 14 ? -2.975 9.93 2.65 1 99 14 LEU B N 1
ATOM 1104 C CA . LEU B 1 14 ? -4.035 10.734 2.051 1 99 14 LEU B CA 1
ATOM 1105 C C . LEU B 1 14 ? -4.203 10.391 0.574 1 99 14 LEU B C 1
ATOM 1107 O O . LEU B 1 14 ? -3.266 10.539 -0.213 1 99 14 LEU B O 1
ATOM 1111 N N . LEU B 1 15 ? -5.391 9.969 0.188 1 98.94 15 LEU B N 1
ATOM 1112 C CA . LEU B 1 15 ? -5.66 9.477 -1.158 1 98.94 15 LEU B CA 1
ATOM 1113 C C . LEU B 1 15 ? -6.852 10.195 -1.773 1 98.94 15 LEU B C 1
ATOM 1115 O O . LEU B 1 15 ? -7.887 10.359 -1.122 1 98.94 15 LEU B O 1
ATOM 1119 N N . ARG B 1 16 ? -6.621 10.617 -2.996 1 98.88 16 ARG B N 1
ATOM 1120 C CA . ARG B 1 16 ? -7.695 11.312 -3.699 1 98.88 16 ARG B CA 1
ATOM 1121 C C . ARG B 1 16 ? -8.891 10.391 -3.93 1 98.88 16 ARG B C 1
ATOM 1123 O O . ARG B 1 16 ? -8.727 9.258 -4.398 1 98.88 16 ARG B O 1
ATOM 1130 N N . LYS B 1 17 ? -10.062 10.922 -3.707 1 98.31 17 LYS B N 1
ATOM 1131 C CA . LYS B 1 17 ? -11.32 10.188 -3.852 1 98.31 17 LYS B CA 1
ATOM 1132 C C . LYS B 1 17 ? -11.867 10.32 -5.27 1 98.31 17 LYS B C 1
ATOM 1134 O O . LYS B 1 17 ? -12.688 9.5 -5.699 1 98.31 17 LYS B O 1
ATOM 1139 N N . ASP B 1 18 ? -11.539 11.266 -5.984 1 98.56 18 ASP B N 1
ATOM 1140 C CA . ASP B 1 18 ? -12.172 11.578 -7.262 1 98.56 18 ASP B CA 1
ATOM 1141 C C . ASP B 1 18 ? -11.539 10.789 -8.398 1 98.56 18 ASP B C 1
ATOM 1143 O O . ASP B 1 18 ? -11.953 10.906 -9.555 1 98.56 18 ASP B O 1
ATOM 1147 N N . LEU B 1 19 ? -10.555 9.953 -8.188 1 98.38 19 LEU B N 1
ATOM 1148 C CA . LEU B 1 19 ? -9.758 9.305 -9.227 1 98.38 19 LEU B CA 1
ATOM 1149 C C . LEU B 1 19 ? -10.625 8.359 -10.062 1 98.38 19 LEU B C 1
ATOM 1151 O O . LEU B 1 19 ? -10.398 8.203 -11.266 1 98.38 19 LEU B O 1
ATOM 1155 N N . GLN B 1 20 ? -11.508 7.688 -9.367 1 96.94 20 GLN B N 1
ATOM 1156 C CA . GLN B 1 20 ? -12.391 6.789 -10.109 1 96.94 20 GLN B CA 1
ATOM 1157 C C . GLN B 1 20 ? -13.297 7.562 -11.055 1 96.94 20 GLN B C 1
ATOM 1159 O O . GLN B 1 20 ? -13.391 7.242 -12.242 1 96.94 20 GLN B O 1
ATOM 1164 N N . LYS B 1 21 ? -13.984 8.555 -10.484 1 97.31 21 LYS B N 1
ATOM 1165 C CA . LYS B 1 21 ? -14.977 9.297 -11.258 1 97.31 21 LYS B CA 1
ATOM 1166 C C . LYS B 1 21 ? -14.312 10.109 -12.367 1 97.31 21 LYS B C 1
ATOM 1168 O O . LYS B 1 21 ? -14.789 10.117 -13.508 1 97.31 21 LYS B O 1
ATOM 1173 N N . LYS B 1 22 ? -13.188 10.703 -12.109 1 97.06 22 LYS B N 1
ATOM 1174 C CA . LYS B 1 22 ? -12.594 11.672 -13.031 1 97.06 22 LYS B CA 1
ATOM 1175 C C . LYS B 1 22 ? -11.625 10.984 -14 1 97.06 22 LYS B C 1
ATOM 1177 O O . LYS B 1 22 ? -11.508 11.391 -15.156 1 97.06 22 LYS B O 1
ATOM 1182 N N . TYR B 1 23 ? -10.992 9.938 -13.547 1 97.25 23 TYR B N 1
ATOM 1183 C CA . TYR B 1 23 ? -9.93 9.352 -14.359 1 97.25 23 TYR B CA 1
ATOM 1184 C C . TYR B 1 23 ? -10.172 7.867 -14.594 1 97.25 23 TYR B C 1
ATOM 1186 O O . TYR B 1 23 ? -9.32 7.172 -15.148 1 97.25 23 TYR B O 1
ATOM 1194 N N . LYS B 1 24 ? -11.219 7.258 -14.055 1 97.25 24 LYS B N 1
ATOM 1195 C CA . LYS B 1 24 ? -11.672 5.887 -14.258 1 97.25 24 LYS B CA 1
ATOM 1196 C C . LYS B 1 24 ? -10.695 4.891 -13.633 1 97.25 24 LYS B C 1
ATOM 1198 O O . LYS B 1 24 ? -10.484 3.797 -14.164 1 97.25 24 LYS B O 1
ATOM 1203 N N . TYR B 1 25 ? -10.086 5.34 -12.594 1 97.88 25 TYR B N 1
ATOM 1204 C CA . TYR B 1 25 ? -9.219 4.414 -11.859 1 97.88 25 TYR B CA 1
ATOM 1205 C C . TYR B 1 25 ? -10.039 3.305 -11.211 1 97.88 25 TYR B C 1
ATOM 1207 O O . TYR B 1 25 ? -11.094 3.562 -10.633 1 97.88 25 TYR B O 1
ATOM 1215 N N . SER B 1 26 ? -9.547 2.092 -11.352 1 97.62 26 SER B N 1
ATOM 1216 C CA . SER B 1 26 ? -10.141 0.967 -10.633 1 97.62 26 SER B CA 1
ATOM 1217 C C . SER B 1 26 ? -9.781 0.999 -9.156 1 97.62 26 SER B C 1
ATOM 1219 O O . SER B 1 26 ? -8.93 1.785 -8.734 1 97.62 26 SER B O 1
ATOM 1221 N N . LEU B 1 27 ? -10.414 0.151 -8.375 1 97.5 27 LEU B N 1
ATOM 1222 C CA . LEU B 1 27 ? -10.055 0.012 -6.969 1 97.5 27 LEU B CA 1
ATOM 1223 C C . LEU B 1 27 ? -8.609 -0.467 -6.824 1 97.5 27 LEU B C 1
ATOM 1225 O O . LEU B 1 27 ? -7.871 0.026 -5.969 1 97.5 27 LEU B O 1
ATOM 1229 N N . GLY B 1 28 ? -8.211 -1.42 -7.617 1 98.5 28 GLY B N 1
ATOM 1230 C CA . GLY B 1 28 ? -6.828 -1.859 -7.621 1 98.5 28 GLY B CA 1
ATOM 1231 C C . GLY B 1 28 ? -5.844 -0.731 -7.871 1 98.5 28 GLY B C 1
ATOM 1232 O O . GLY B 1 28 ? -4.773 -0.687 -7.258 1 98.5 28 GLY B O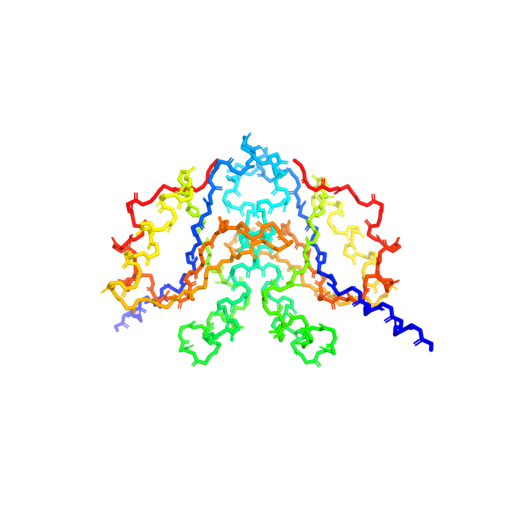 1
ATOM 1233 N N . ALA B 1 29 ? -6.211 0.172 -8.773 1 98.31 29 ALA B N 1
ATOM 1234 C CA . ALA B 1 29 ? -5.359 1.326 -9.047 1 98.31 29 ALA B CA 1
ATOM 1235 C C . ALA B 1 29 ? -5.262 2.236 -7.824 1 98.31 29 ALA B C 1
ATOM 1237 O O . ALA B 1 29 ? -4.184 2.75 -7.512 1 98.31 29 ALA B O 1
ATOM 1238 N N . HIS B 1 30 ? -6.395 2.461 -7.133 1 98.62 30 HIS B N 1
ATOM 1239 C CA . HIS B 1 30 ? -6.363 3.229 -5.895 1 98.62 30 HIS B CA 1
ATOM 1240 C C . HIS B 1 30 ? -5.395 2.609 -4.891 1 98.62 30 HIS B C 1
ATOM 1242 O O . HIS B 1 30 ? -4.57 3.312 -4.305 1 98.62 30 HIS B O 1
ATOM 1248 N N . ILE B 1 31 ? -5.492 1.329 -4.758 1 98.88 31 ILE B N 1
ATOM 1249 C CA . ILE B 1 31 ? -4.648 0.595 -3.824 1 98.88 31 ILE B CA 1
ATOM 1250 C C . ILE B 1 31 ? -3.182 0.772 -4.207 1 98.88 31 ILE B C 1
ATOM 1252 O O . ILE B 1 31 ? -2.34 1.064 -3.354 1 98.88 31 ILE B O 1
ATOM 1256 N N . ALA B 1 32 ? -2.904 0.66 -5.449 1 98.88 32 ALA B N 1
ATOM 1257 C CA . ALA B 1 32 ? -1.53 0.786 -5.93 1 98.88 32 ALA B CA 1
ATOM 1258 C C . ALA B 1 32 ? -0.978 2.182 -5.652 1 98.88 32 ALA B C 1
ATOM 1260 O O . ALA B 1 32 ? 0.178 2.328 -5.25 1 98.88 32 ALA B O 1
ATOM 1261 N N . GLN B 1 33 ? -1.769 3.264 -5.887 1 98.88 33 GLN B N 1
ATOM 1262 C CA . GLN B 1 33 ? -1.312 4.629 -5.66 1 98.88 33 GLN B CA 1
ATOM 1263 C C . GLN B 1 33 ? -0.941 4.848 -4.195 1 98.88 33 GLN B C 1
ATOM 1265 O O . GLN B 1 33 ? 0.107 5.422 -3.893 1 98.88 33 GLN B O 1
ATOM 1270 N N . ALA B 1 34 ? -1.771 4.367 -3.307 1 98.94 34 ALA B N 1
ATOM 1271 C CA . ALA B 1 34 ? -1.497 4.48 -1.877 1 98.94 34 ALA B CA 1
ATOM 1272 C C . ALA B 1 34 ? -0.267 3.664 -1.487 1 98.94 34 ALA B C 1
ATOM 1274 O O . ALA B 1 34 ? 0.585 4.137 -0.732 1 98.94 34 ALA B O 1
ATOM 1275 N N . ALA B 1 35 ? -0.205 2.418 -1.991 1 98.94 35 ALA B N 1
ATOM 1276 C CA . ALA B 1 35 ? 0.94 1.559 -1.697 1 98.94 35 ALA B CA 1
ATOM 1277 C C . ALA B 1 35 ? 2.244 2.211 -2.148 1 98.94 35 ALA B C 1
ATOM 1279 O O . ALA B 1 35 ? 3.236 2.197 -1.416 1 98.94 35 ALA B O 1
ATOM 1280 N N . HIS B 1 36 ? 2.221 2.797 -3.34 1 98.94 36 HIS B N 1
ATOM 1281 C CA . HIS B 1 36 ? 3.402 3.475 -3.859 1 98.94 36 HIS B CA 1
ATOM 1282 C C . HIS B 1 36 ? 3.85 4.598 -2.926 1 98.94 36 HIS B C 1
ATOM 1284 O O . HIS B 1 36 ? 5.035 4.703 -2.602 1 98.94 36 HIS B O 1
ATOM 1290 N N . ALA B 1 37 ? 2.959 5.422 -2.512 1 98.94 37 ALA B N 1
ATOM 1291 C CA . ALA B 1 37 ? 3.295 6.52 -1.608 1 98.94 37 ALA B CA 1
ATOM 1292 C C . ALA B 1 37 ? 3.895 5.996 -0.306 1 98.94 37 ALA B C 1
ATOM 1294 O O . ALA B 1 37 ? 4.895 6.527 0.182 1 98.94 37 ALA B O 1
ATOM 1295 N N . CYS B 1 38 ? 3.295 4.93 0.259 1 98.94 38 CYS B N 1
ATOM 1296 C CA . CYS B 1 38 ? 3.773 4.336 1.502 1 98.94 38 CYS B CA 1
ATOM 1297 C C . CYS B 1 38 ? 5.184 3.779 1.333 1 98.94 38 CYS B C 1
ATOM 1299 O O . CYS B 1 38 ? 6.062 4.043 2.154 1 98.94 38 CYS B O 1
ATOM 1301 N N . ILE B 1 39 ? 5.359 3.018 0.274 1 98.94 39 ILE B N 1
ATOM 1302 C CA . ILE B 1 39 ? 6.656 2.402 0.015 1 98.94 39 ILE B CA 1
ATOM 1303 C C . ILE B 1 39 ? 7.715 3.486 -0.161 1 98.94 39 ILE B C 1
ATOM 1305 O O . ILE B 1 39 ? 8.797 3.41 0.43 1 98.94 39 ILE B O 1
ATOM 1309 N N . ALA B 1 40 ? 7.383 4.508 -0.932 1 98.88 40 ALA B N 1
ATOM 1310 C CA . ALA B 1 40 ? 8.336 5.562 -1.254 1 98.88 40 ALA B CA 1
ATOM 1311 C C . ALA B 1 40 ? 8.773 6.312 0.002 1 98.88 40 ALA B C 1
ATOM 1313 O O . ALA B 1 40 ? 9.961 6.539 0.221 1 98.88 40 ALA B O 1
ATOM 1314 N N . VAL B 1 41 ? 7.836 6.668 0.811 1 98.94 41 VAL B N 1
ATOM 1315 C CA . VAL B 1 41 ? 8.164 7.496 1.965 1 98.94 41 VAL B CA 1
ATOM 1316 C C . VAL B 1 41 ? 8.961 6.68 2.979 1 98.94 41 VAL B C 1
ATOM 1318 O O . VAL B 1 41 ? 9.859 7.207 3.641 1 98.94 41 VAL B O 1
ATOM 1321 N N . ASN B 1 42 ? 8.578 5.406 3.141 1 98.88 42 ASN B N 1
ATOM 1322 C CA . ASN B 1 42 ? 9.352 4.539 4.027 1 98.88 42 ASN B CA 1
ATOM 1323 C C . ASN B 1 42 ? 10.805 4.414 3.572 1 98.88 42 ASN B C 1
ATOM 1325 O O . ASN B 1 42 ? 11.719 4.414 4.398 1 98.88 42 ASN B O 1
ATOM 1329 N N . GLU B 1 43 ? 10.969 4.285 2.262 1 98.75 43 GLU B N 1
ATOM 1330 C CA . GLU B 1 43 ? 12.328 4.203 1.72 1 98.75 43 GLU B CA 1
ATOM 1331 C C . GLU B 1 43 ? 13.078 5.512 1.92 1 98.75 43 GLU B C 1
ATOM 1333 O O . GLU B 1 43 ? 14.234 5.512 2.348 1 98.75 43 GLU B O 1
ATOM 1338 N N . ARG B 1 44 ? 12.461 6.617 1.674 1 98.38 44 ARG B N 1
ATOM 1339 C CA . ARG B 1 44 ? 13.078 7.938 1.74 1 98.38 44 ARG B CA 1
ATOM 1340 C C . ARG B 1 44 ? 13.492 8.273 3.168 1 98.38 44 ARG B C 1
ATOM 1342 O O . ARG B 1 44 ? 14.523 8.914 3.383 1 98.38 44 ARG B O 1
ATOM 1349 N N . PHE B 1 45 ? 12.758 7.828 4.105 1 98.69 45 PHE B N 1
ATOM 1350 C CA . PHE B 1 45 ? 12.984 8.195 5.496 1 98.69 45 PHE B CA 1
ATOM 1351 C C . PHE B 1 45 ? 13.281 6.957 6.34 1 98.69 45 PHE B C 1
ATOM 1353 O O . PHE B 1 45 ? 12.875 6.879 7.5 1 98.69 45 PHE B O 1
ATOM 1360 N N . LYS B 1 46 ? 13.906 5.957 5.758 1 97.94 46 LYS B N 1
ATOM 1361 C CA . LYS B 1 46 ? 14.102 4.637 6.348 1 97.94 46 LYS B CA 1
ATOM 1362 C C . LYS B 1 46 ? 15.039 4.711 7.551 1 97.94 46 LYS B C 1
ATOM 1364 O O . LYS B 1 46 ? 15.148 3.752 8.32 1 97.94 46 LYS B O 1
ATOM 1369 N N . THR B 1 47 ? 15.734 5.859 7.762 1 98.25 47 THR B N 1
ATOM 1370 C CA . THR B 1 47 ? 16.672 5.973 8.875 1 98.25 47 THR B CA 1
ATOM 1371 C C . THR B 1 47 ? 16.031 6.711 10.047 1 98.25 47 THR B C 1
ATOM 1373 O O . THR B 1 47 ? 16.609 6.793 11.133 1 98.25 47 THR B O 1
ATOM 1376 N N . GLN B 1 48 ? 14.852 7.309 9.852 1 98.62 48 GLN B N 1
ATOM 1377 C CA . GLN B 1 48 ? 14.141 7.949 10.953 1 98.62 48 GLN B CA 1
ATOM 1378 C C . GLN B 1 48 ? 13.664 6.922 11.977 1 98.62 48 GLN B C 1
ATOM 1380 O O . GLN B 1 48 ? 13.211 5.836 11.609 1 98.62 48 GLN B O 1
ATOM 1385 N N . SER B 1 49 ? 13.75 7.215 13.25 1 97.88 49 SER B N 1
ATOM 1386 C CA . SER B 1 49 ? 13.578 6.262 14.336 1 97.88 49 SER B CA 1
ATOM 1387 C C . SER B 1 49 ? 12.219 5.562 14.25 1 97.88 49 SER B C 1
ATOM 1389 O O . SER B 1 49 ? 12.133 4.34 14.367 1 97.88 49 SER B O 1
ATOM 1391 N N . GLU B 1 50 ? 11.141 6.32 14.078 1 98.31 50 GLU B N 1
ATOM 1392 C CA . GLU B 1 50 ? 9.82 5.711 14.016 1 98.31 50 GLU B CA 1
ATOM 1393 C C . GLU B 1 50 ? 9.672 4.832 12.773 1 98.31 50 GLU B C 1
ATOM 1395 O O . GLU B 1 50 ? 9 3.799 12.812 1 98.31 50 GLU B O 1
ATOM 1400 N N . THR B 1 51 ? 10.281 5.262 11.656 1 98.75 51 THR B N 1
ATOM 1401 C CA . THR B 1 51 ? 10.242 4.445 10.445 1 98.75 51 THR B CA 1
ATOM 1402 C C . THR B 1 51 ? 11.016 3.145 10.641 1 98.75 51 THR B C 1
ATOM 1404 O O . THR B 1 51 ? 10.547 2.074 10.25 1 98.75 51 THR B O 1
ATOM 1407 N N . VAL B 1 52 ? 12.172 3.244 11.266 1 98.56 52 VAL B N 1
ATOM 1408 C CA . VAL B 1 52 ? 12.961 2.057 11.578 1 98.56 52 VAL B CA 1
ATOM 1409 C C . VAL B 1 52 ? 12.133 1.084 12.406 1 98.56 52 VAL B C 1
ATOM 1411 O O . VAL B 1 52 ? 12.062 -0.108 12.102 1 98.56 52 VAL B O 1
ATOM 1414 N N . GLU B 1 53 ? 11.547 1.583 13.461 1 97.88 53 GLU B N 1
ATOM 1415 C CA . GLU B 1 53 ? 10.742 0.739 14.336 1 97.88 53 GLU B CA 1
ATOM 1416 C C . GLU B 1 53 ? 9.562 0.126 13.586 1 97.88 53 GLU B C 1
ATOM 1418 O O . GLU B 1 53 ? 9.242 -1.05 13.773 1 97.88 53 GLU B O 1
ATOM 1423 N N . TYR B 1 54 ? 8.914 0.895 12.773 1 98.5 54 TYR B N 1
ATOM 1424 C CA . TYR B 1 54 ? 7.801 0.46 11.938 1 98.5 54 TYR B CA 1
ATOM 1425 C C . TYR B 1 54 ? 8.211 -0.712 11.055 1 98.5 54 TYR B C 1
ATOM 1427 O O . TYR B 1 54 ? 7.469 -1.69 10.93 1 98.5 54 TYR B O 1
ATOM 1435 N N . LEU B 1 55 ? 9.367 -0.685 10.484 1 98.19 55 LEU B N 1
ATOM 1436 C CA . LEU B 1 55 ? 9.852 -1.677 9.531 1 98.19 55 LEU B CA 1
ATOM 1437 C C . LEU B 1 55 ? 10.492 -2.857 10.25 1 98.19 55 LEU B C 1
ATOM 1439 O O . LEU B 1 55 ? 10.711 -3.912 9.648 1 98.19 55 LEU B O 1
ATOM 1443 N N . LYS B 1 56 ? 10.773 -2.717 11.508 1 96.81 56 LYS B N 1
ATOM 1444 C CA . LYS B 1 56 ? 11.32 -3.809 12.305 1 96.81 56 LYS B CA 1
ATOM 1445 C C . LYS B 1 56 ? 10.227 -4.77 12.75 1 96.81 56 LYS B C 1
ATOM 1447 O O . LYS B 1 56 ? 10.477 -5.961 12.945 1 96.81 56 LYS B O 1
ATOM 1452 N N . ASN B 1 57 ? 9.023 -4.262 12.906 1 94.12 57 ASN B N 1
ATOM 1453 C CA . ASN B 1 57 ? 7.879 -5.043 13.352 1 94.12 57 ASN B CA 1
ATOM 1454 C C . ASN B 1 57 ? 6.848 -5.215 12.242 1 94.12 57 ASN B C 1
ATOM 1456 O O . ASN B 1 57 ? 5.695 -4.809 12.391 1 94.12 57 ASN B O 1
ATOM 1460 N N . LEU B 1 58 ? 7.191 -5.953 11.25 1 95.88 58 LEU B N 1
ATOM 1461 C CA . LEU B 1 58 ? 6.449 -6.039 10 1 95.88 58 LEU B CA 1
ATOM 1462 C C . LEU B 1 58 ? 5.078 -6.676 10.227 1 95.88 58 LEU B C 1
ATOM 1464 O O . LEU B 1 58 ? 4.172 -6.504 9.406 1 95.88 58 LEU B O 1
ATOM 1468 N N . GLN B 1 59 ? 4.855 -7.324 11.297 1 94.75 59 GLN B N 1
ATOM 1469 C CA . GLN B 1 59 ? 3.6 -8.023 11.539 1 94.75 59 GLN B CA 1
ATOM 1470 C C . GLN B 1 59 ? 2.617 -7.141 12.305 1 94.75 59 GLN B C 1
ATOM 1472 O O . GLN B 1 59 ? 1.452 -7.508 12.477 1 94.75 59 GLN B O 1
ATOM 1477 N N . GLN B 1 60 ? 3.111 -5.984 12.734 1 96.06 60 GLN B N 1
ATOM 1478 C CA . GLN B 1 60 ? 2.281 -5.137 13.586 1 96.06 60 GLN B CA 1
ATOM 1479 C C . GLN B 1 60 ? 2.232 -3.705 13.055 1 96.06 60 GLN B C 1
ATOM 1481 O O . GLN B 1 60 ? 2.143 -2.752 13.828 1 96.06 60 GLN B O 1
ATOM 1486 N N . MET B 1 61 ? 2.4 -3.561 11.789 1 98.25 61 MET B N 1
ATOM 1487 C CA . MET B 1 61 ? 2.307 -2.229 11.195 1 98.25 61 MET B CA 1
ATOM 1488 C C . MET B 1 61 ? 0.871 -1.715 11.234 1 98.25 61 MET B C 1
ATOM 1490 O O . MET B 1 61 ? -0.07 -2.473 10.992 1 98.25 61 MET B O 1
ATOM 1494 N N . HIS B 1 62 ? 0.686 -0.435 11.562 1 98.06 62 HIS B N 1
ATOM 1495 C CA . HIS B 1 62 ? -0.606 0.24 11.523 1 98.06 62 HIS B CA 1
ATOM 1496 C C . HIS B 1 62 ? -0.608 1.375 10.508 1 98.06 62 HIS B C 1
ATOM 1498 O O . HIS B 1 62 ? 0.268 2.242 10.539 1 98.06 62 HIS B O 1
ATOM 1504 N N . THR B 1 63 ? -1.533 1.311 9.57 1 98.62 63 THR B N 1
A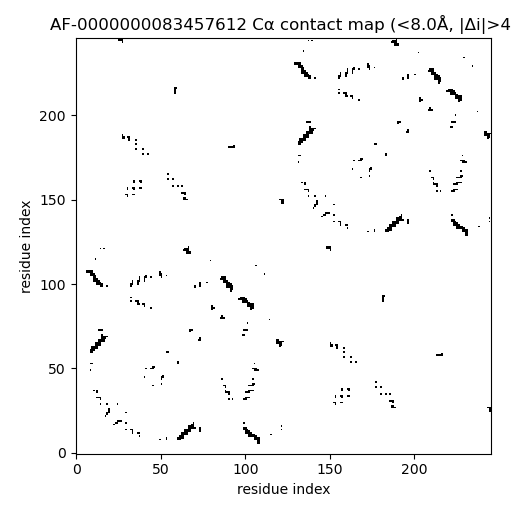TOM 1505 C CA . THR B 1 63 ? -1.702 2.33 8.539 1 98.62 63 THR B CA 1
ATOM 1506 C C . THR B 1 63 ? -3.137 2.852 8.523 1 98.62 63 THR B C 1
ATOM 1508 O O . THR B 1 63 ? -4.086 2.072 8.633 1 98.62 63 THR B O 1
ATOM 1511 N N . VAL B 1 64 ? -3.275 4.152 8.461 1 98.81 64 VAL B N 1
ATOM 1512 C CA . VAL B 1 64 ? -4.582 4.793 8.344 1 98.81 64 VAL B CA 1
ATOM 1513 C C . VAL B 1 64 ? -4.711 5.465 6.98 1 98.81 64 VAL B C 1
ATOM 1515 O O . VAL B 1 64 ? -3.904 6.328 6.629 1 98.81 64 VAL B O 1
ATOM 1518 N N . VAL B 1 65 ? -5.691 5.066 6.246 1 98.94 65 VAL B N 1
ATOM 1519 C CA . VAL B 1 65 ? -5.926 5.625 4.918 1 98.94 65 VAL B CA 1
ATOM 1520 C C . VAL B 1 65 ? -7.051 6.652 4.977 1 98.94 65 VAL B C 1
ATOM 1522 O O . VAL B 1 65 ? -8.188 6.316 5.332 1 98.94 65 VAL B O 1
ATOM 1525 N N . LEU B 1 66 ? -6.723 7.887 4.66 1 98.94 66 LEU B N 1
ATOM 1526 C CA . LEU B 1 66 ? -7.637 9.016 4.699 1 98.94 66 LEU B CA 1
ATOM 1527 C C . LEU B 1 66 ? -7.953 9.516 3.293 1 98.94 66 LEU B C 1
ATOM 1529 O O . LEU B 1 66 ? -7.215 9.227 2.35 1 98.94 66 LEU B O 1
ATOM 1533 N N . GLN B 1 67 ? -9.109 10.195 3.141 1 98.88 67 GLN B N 1
ATOM 1534 C CA . GLN B 1 67 ? -9.508 10.648 1.812 1 98.88 67 GLN B CA 1
ATOM 1535 C C . GLN B 1 67 ? -9.352 12.156 1.678 1 98.88 67 GLN B C 1
ATOM 1537 O O . GLN B 1 67 ? -9.523 12.898 2.65 1 98.88 67 GLN B O 1
ATOM 1542 N N . VAL B 1 68 ? -8.914 12.586 0.563 1 98.88 68 VAL B N 1
ATOM 1543 C CA . VAL B 1 68 ? -9.016 13.969 0.099 1 98.88 68 VAL B CA 1
ATOM 1544 C C . VAL B 1 68 ? -9.867 14.023 -1.167 1 98.88 68 VAL B C 1
ATOM 1546 O O . VAL B 1 68 ? -9.828 13.109 -1.993 1 98.88 68 VAL B O 1
ATOM 1549 N N . GLU B 1 69 ? -10.609 15.062 -1.373 1 98.5 69 GLU B N 1
ATOM 1550 C CA . GLU B 1 69 ? -11.68 15.086 -2.369 1 98.5 69 GLU B CA 1
ATOM 1551 C C . GLU B 1 69 ? -11.109 15.156 -3.783 1 98.5 69 GLU B C 1
ATOM 1553 O O . GLU B 1 69 ? -11.703 14.617 -4.723 1 98.5 69 GLU B O 1
ATOM 1558 N N . ASP B 1 70 ? -10.039 15.961 -3.967 1 98.44 70 ASP B N 1
ATOM 1559 C CA . ASP B 1 70 ? -9.484 16.203 -5.297 1 98.44 70 ASP B CA 1
ATOM 1560 C C . ASP B 1 70 ? -8.055 16.719 -5.207 1 98.44 70 ASP B C 1
ATOM 1562 O O . ASP B 1 70 ? -7.438 16.688 -4.141 1 98.44 70 ASP B O 1
ATOM 1566 N N . GLU B 1 71 ? -7.562 17.109 -6.348 1 98.25 71 GLU B N 1
ATOM 1567 C CA . GLU B 1 71 ? -6.18 17.562 -6.426 1 98.25 71 GLU B CA 1
ATOM 1568 C C . GLU B 1 71 ? -5.949 18.781 -5.539 1 98.25 71 GLU B C 1
ATOM 1570 O O . GLU B 1 71 ? -4.926 18.875 -4.855 1 98.25 71 GLU B O 1
ATOM 1575 N N . LYS B 1 72 ? -6.883 19.766 -5.609 1 98.62 72 LYS B N 1
ATOM 1576 C CA . LYS B 1 72 ? -6.75 20.953 -4.777 1 98.62 72 LYS B CA 1
ATOM 1577 C C . LYS B 1 72 ? -6.641 20.594 -3.299 1 98.62 72 LYS B C 1
ATOM 1579 O O . LYS B 1 72 ? -5.797 21.125 -2.578 1 98.62 72 LYS B O 1
ATOM 1584 N N . ALA B 1 73 ? -7.52 19.703 -2.83 1 98.88 73 ALA B N 1
ATOM 1585 C CA . ALA B 1 73 ? -7.492 19.25 -1.44 1 98.88 73 ALA B CA 1
ATOM 1586 C C . ALA B 1 73 ? -6.168 18.562 -1.109 1 98.88 73 ALA B C 1
ATOM 1588 O O . ALA B 1 73 ? -5.656 18.703 0.005 1 98.88 73 ALA B O 1
ATOM 1589 N N . LEU B 1 74 ? -5.648 17.812 -2.025 1 98.94 74 LEU B N 1
ATOM 1590 C CA . LEU B 1 74 ? -4.359 17.156 -1.834 1 98.94 74 LEU B CA 1
ATOM 1591 C C . LEU B 1 74 ? -3.25 18.188 -1.66 1 98.94 74 LEU B C 1
ATOM 1593 O O . LEU B 1 74 ? -2.387 18.047 -0.793 1 98.94 74 LEU B O 1
ATOM 1597 N N . LEU B 1 75 ? -3.271 19.203 -2.465 1 98.75 75 LEU B N 1
ATOM 1598 C CA . LEU B 1 75 ? -2.279 20.266 -2.385 1 98.75 75 LEU B CA 1
ATOM 1599 C C . LEU B 1 75 ? -2.404 21.031 -1.069 1 98.75 75 LEU B C 1
ATOM 1601 O O . LEU B 1 75 ? -1.396 21.438 -0.483 1 98.75 75 LEU B O 1
ATOM 1605 N N . ASP B 1 76 ? -3.604 21.266 -0.654 1 98.81 76 ASP B N 1
ATOM 1606 C CA . ASP B 1 76 ? -3.816 21.875 0.65 1 98.81 76 ASP B CA 1
ATOM 1607 C C . ASP B 1 76 ? -3.227 21.031 1.769 1 98.81 76 ASP B C 1
ATOM 1609 O O . ASP B 1 76 ? -2.625 21.547 2.709 1 98.81 76 ASP B O 1
ATOM 1613 N N . ALA B 1 77 ? -3.475 19.766 1.688 1 98.88 77 ALA B N 1
ATOM 1614 C CA . ALA B 1 77 ? -2.887 18.844 2.658 1 98.88 77 ALA B CA 1
ATOM 1615 C C . ALA B 1 77 ? -1.362 18.922 2.629 1 98.88 77 ALA B C 1
ATOM 1617 O O . ALA B 1 77 ? -0.713 18.906 3.678 1 98.88 77 ALA B O 1
ATOM 1618 N N . GLU B 1 78 ? -0.81 18.906 1.46 1 98.88 78 GLU B N 1
ATOM 1619 C CA . GLU B 1 78 ? 0.636 19.047 1.322 1 98.88 78 GLU B CA 1
ATOM 1620 C C . GLU B 1 78 ? 1.136 20.297 2.033 1 98.88 78 GLU B C 1
ATOM 1622 O O . GLU B 1 78 ? 2.143 20.266 2.742 1 98.88 78 GLU B O 1
ATOM 1627 N N . GLU B 1 79 ? 0.471 21.375 1.785 1 98.81 79 GLU B N 1
ATOM 1628 C CA . GLU B 1 79 ? 0.848 22.641 2.422 1 98.81 79 GLU B CA 1
ATOM 1629 C C . GLU B 1 79 ? 0.812 22.516 3.943 1 98.81 79 GLU B C 1
ATOM 1631 O O . GLU B 1 79 ? 1.695 23.031 4.633 1 98.81 79 GLU B O 1
ATOM 1636 N N . LEU B 1 80 ? -0.228 21.906 4.43 1 98.75 80 LEU B N 1
ATOM 1637 C CA . LEU B 1 80 ? -0.338 21.656 5.863 1 98.75 80 LEU B CA 1
ATOM 1638 C C . LEU B 1 80 ? 0.884 20.906 6.375 1 98.75 80 LEU B C 1
ATOM 1640 O O . LEU B 1 80 ? 1.459 21.266 7.402 1 98.75 80 LEU B O 1
ATOM 1644 N N . LEU B 1 81 ? 1.301 19.859 5.672 1 98.81 81 LEU B N 1
ATOM 1645 C CA . LEU B 1 81 ? 2.432 19.031 6.086 1 98.81 81 LEU B CA 1
ATOM 1646 C C . LEU B 1 81 ? 3.732 19.828 6.031 1 98.81 81 LEU B C 1
ATOM 1648 O O . LEU B 1 81 ? 4.551 19.75 6.953 1 98.81 81 LEU B O 1
ATOM 1652 N N . VAL B 1 82 ? 3.896 20.578 4.996 1 98.81 82 VAL B N 1
ATOM 1653 C CA . VAL B 1 82 ? 5.098 21.391 4.824 1 98.81 82 VAL B CA 1
ATOM 1654 C C . VAL B 1 82 ? 5.18 22.438 5.93 1 98.81 82 VAL B C 1
ATOM 1656 O O . VAL B 1 82 ? 6.23 22.609 6.555 1 98.81 82 VAL B O 1
ATOM 1659 N N . THR B 1 83 ? 4.109 23.109 6.219 1 98.56 83 THR B N 1
ATOM 1660 C CA . THR B 1 83 ? 4.059 24.188 7.199 1 98.56 83 THR B CA 1
ATOM 1661 C C . THR B 1 83 ? 4.391 23.672 8.594 1 98.56 83 THR B C 1
ATOM 1663 O O . THR B 1 83 ? 4.977 24.391 9.406 1 98.56 83 THR B O 1
ATOM 1666 N N . ASN B 1 84 ? 4.102 22.438 8.859 1 98.31 84 ASN B N 1
ATOM 1667 C CA . ASN B 1 84 ? 4.309 21.875 10.188 1 98.31 84 ASN B CA 1
ATOM 1668 C C . ASN B 1 84 ? 5.531 20.969 10.234 1 98.31 84 ASN B C 1
ATOM 1670 O O . ASN B 1 84 ? 5.723 20.234 11.195 1 98.31 84 ASN B O 1
ATOM 1674 N N . ASN B 1 85 ? 6.316 20.938 9.18 1 98.38 85 ASN B N 1
ATOM 1675 C CA . ASN B 1 85 ? 7.594 20.234 9.094 1 98.38 85 ASN B CA 1
ATOM 1676 C C . ASN B 1 85 ? 7.43 18.734 9.289 1 98.38 85 ASN B C 1
ATOM 1678 O O . ASN B 1 85 ? 8.172 18.109 10.062 1 98.38 85 ASN B O 1
ATOM 1682 N N . LEU B 1 86 ? 6.41 18.219 8.703 1 98.81 86 LEU B N 1
ATOM 1683 C CA . LEU B 1 86 ? 6.195 16.766 8.703 1 98.81 86 LEU B CA 1
ATOM 1684 C C . LEU B 1 86 ? 6.762 16.141 7.434 1 98.81 86 LEU B C 1
ATOM 1686 O O . LEU B 1 86 ? 6.641 16.703 6.344 1 98.81 86 LEU B O 1
ATOM 1690 N N . ASP B 1 87 ? 7.391 14.992 7.59 1 98.94 87 ASP B N 1
ATOM 1691 C CA . ASP B 1 87 ? 7.973 14.266 6.465 1 98.94 87 ASP B CA 1
ATOM 1692 C C . ASP B 1 87 ? 6.902 13.5 5.691 1 98.94 87 ASP B C 1
ATOM 1694 O O . ASP B 1 87 ? 6.066 12.82 6.289 1 98.94 87 ASP B O 1
ATOM 1698 N N . PHE B 1 88 ? 6.957 13.602 4.363 1 98.94 88 PHE B N 1
ATOM 1699 C CA . PHE B 1 88 ? 5.988 12.898 3.531 1 98.94 88 PHE B CA 1
ATOM 1700 C C . PHE B 1 88 ? 6.555 12.641 2.141 1 98.94 88 PHE B C 1
ATOM 1702 O O . PHE B 1 88 ? 7.645 13.109 1.812 1 98.94 88 PHE B O 1
ATOM 1709 N N . HIS B 1 89 ? 5.926 11.789 1.398 1 98.88 89 HIS B N 1
ATOM 1710 C CA . HIS B 1 89 ? 6.125 11.609 -0.036 1 98.88 89 HIS B CA 1
ATOM 1711 C C . HIS B 1 89 ? 4.812 11.758 -0.796 1 98.88 89 HIS B C 1
ATOM 1713 O O . HIS B 1 89 ? 3.809 11.141 -0.437 1 98.88 89 HIS B O 1
ATOM 1719 N N . LYS B 1 90 ? 4.82 12.633 -1.735 1 98.81 90 LYS B N 1
ATOM 1720 C CA . LYS B 1 90 ? 3.691 12.773 -2.65 1 98.81 90 LYS B CA 1
ATOM 1721 C C . LYS B 1 90 ? 3.906 11.945 -3.918 1 98.81 90 LYS B C 1
ATOM 1723 O O . LYS B 1 90 ? 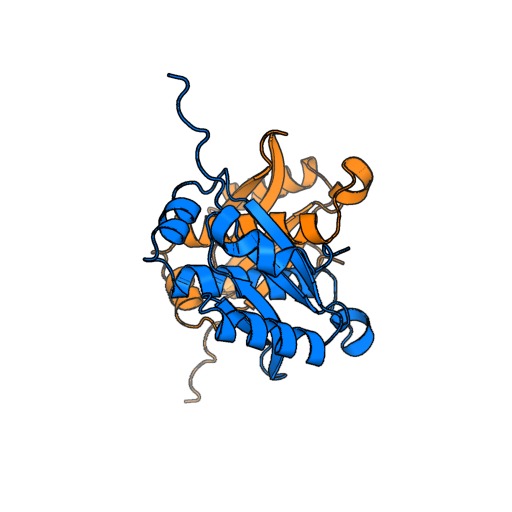4.875 12.164 -4.652 1 98.81 90 LYS B O 1
ATOM 1728 N N . TRP B 1 91 ? 2.975 11.023 -4.191 1 98.81 91 TRP B N 1
ATOM 1729 C CA . TRP B 1 91 ? 3.102 10.141 -5.344 1 98.81 91 TRP B CA 1
ATOM 1730 C C . TRP B 1 91 ? 2.469 10.758 -6.582 1 98.81 91 TRP B C 1
ATOM 1732 O O . TRP B 1 91 ? 1.324 11.211 -6.543 1 98.81 91 TRP B O 1
ATOM 1742 N N . GLU B 1 92 ? 3.217 10.758 -7.594 1 98.38 92 GLU B N 1
ATOM 1743 C CA . GLU B 1 92 ? 2.787 11.227 -8.906 1 98.38 92 GLU B CA 1
ATOM 1744 C C . GLU B 1 92 ? 2.803 10.094 -9.93 1 98.38 92 GLU B C 1
ATOM 1746 O O . GLU B 1 92 ? 3.867 9.562 -10.266 1 98.38 92 GLU B O 1
ATOM 1751 N N . GLU B 1 93 ? 1.554 9.781 -10.438 1 97.06 93 GLU B N 1
ATOM 1752 C CA . GLU B 1 93 ? 1.438 8.742 -11.461 1 97.06 93 GLU B CA 1
ATOM 1753 C C . GLU B 1 93 ? 2.047 9.195 -12.781 1 97.06 93 GLU B C 1
ATOM 1755 O O . GLU B 1 93 ? 1.762 10.297 -13.258 1 97.06 93 GLU B O 1
ATOM 1760 N N . GLN B 1 94 ? 2.975 8.367 -13.273 1 95.25 94 GLN B N 1
ATOM 1761 C CA . GLN B 1 94 ? 3.584 8.586 -14.578 1 95.25 94 GLN B CA 1
ATOM 1762 C C . GLN B 1 94 ? 2.99 7.641 -15.625 1 95.25 94 GLN B C 1
ATOM 1764 O O . GLN B 1 94 ? 2.562 6.531 -15.297 1 95.25 94 GLN B O 1
ATOM 1769 N N . PRO B 1 95 ? 2.859 8.031 -16.859 1 93.44 95 PRO B N 1
ATOM 1770 C CA . PRO B 1 95 ? 3.363 9.266 -17.469 1 93.44 95 PRO B CA 1
ATOM 1771 C C . PRO B 1 95 ? 2.373 10.43 -17.359 1 93.44 95 PRO B C 1
ATOM 1773 O O . PRO B 1 95 ? 2.684 11.547 -17.766 1 93.44 95 PRO B O 1
ATOM 1776 N N . GLU B 1 96 ? 1.169 10.25 -16.781 1 94.25 96 GLU B N 1
ATOM 1777 C CA . GLU B 1 96 ? 0.114 11.25 -16.734 1 94.25 96 GLU B CA 1
ATOM 1778 C C . GLU B 1 96 ? 0.498 12.414 -15.82 1 94.25 96 GLU B C 1
ATOM 1780 O O . GLU B 1 96 ? -0.127 13.477 -15.859 1 94.25 96 GLU B O 1
ATOM 1785 N N . MET B 1 97 ? 1.51 12.227 -15 1 96.06 97 MET B N 1
ATOM 1786 C CA . MET B 1 97 ? 1.958 13.242 -14.047 1 96.06 97 MET B CA 1
ATOM 1787 C C . MET B 1 97 ? 0.82 13.656 -13.117 1 96.06 97 MET B C 1
ATOM 1789 O O . MET B 1 97 ? 0.598 14.852 -12.898 1 96.06 97 MET B O 1
ATOM 1793 N N . LEU B 1 98 ? 0.075 12.719 -12.766 1 97.88 98 LEU B N 1
ATOM 1794 C CA . LEU B 1 98 ? -1.073 12.93 -11.891 1 97.88 98 LEU B CA 1
ATOM 1795 C C . LEU B 1 98 ? -0.703 12.672 -10.43 1 97.88 98 LEU B C 1
ATOM 1797 O O . LEU B 1 98 ? -0.271 11.578 -10.078 1 97.88 98 LEU B O 1
ATOM 1801 N N . GLN B 1 99 ? -0.907 13.766 -9.578 1 98.56 99 GLN B N 1
ATOM 1802 C CA . GLN B 1 99 ? -0.71 13.602 -8.148 1 98.56 99 GLN B CA 1
ATOM 1803 C C . GLN B 1 99 ? -1.915 12.922 -7.5 1 98.56 99 GLN B C 1
ATOM 1805 O O . GLN B 1 99 ? -3.025 13.461 -7.527 1 98.56 99 GLN B O 1
ATOM 1810 N N . THR B 1 100 ? -1.642 11.773 -6.867 1 98.88 100 THR B N 1
ATOM 1811 C CA . THR B 1 100 ? -2.803 10.969 -6.504 1 98.88 100 THR B CA 1
ATOM 1812 C C . THR B 1 100 ? -2.879 10.781 -4.992 1 98.88 100 THR B C 1
ATOM 1814 O O . THR B 1 100 ? -3.959 10.562 -4.441 1 98.88 100 THR B O 1
ATOM 1817 N N . SER B 1 101 ? -1.729 10.797 -4.344 1 98.94 101 SER B N 1
ATOM 1818 C CA . SER B 1 101 ? -1.709 10.445 -2.93 1 98.94 101 SER B CA 1
ATOM 1819 C C . SER B 1 101 ? -0.483 11.031 -2.232 1 98.94 101 SER B C 1
ATOM 1821 O O . SER B 1 101 ? 0.482 11.422 -2.891 1 98.94 101 SER B O 1
ATOM 1823 N N . ILE B 1 102 ? -0.55 11.156 -0.905 1 98.94 102 ILE B N 1
ATOM 1824 C CA . ILE B 1 102 ? 0.537 11.547 -0.012 1 98.94 102 ILE B CA 1
ATOM 1825 C C . ILE B 1 102 ? 0.615 10.562 1.159 1 98.94 102 ILE B C 1
ATOM 1827 O O . ILE B 1 102 ? -0.405 10.234 1.767 1 98.94 102 ILE B O 1
ATOM 1831 N N . ALA B 1 103 ? 1.778 10.078 1.384 1 98.94 103 ALA B N 1
ATOM 1832 C CA . ALA B 1 103 ? 1.983 9.305 2.607 1 98.94 103 ALA B CA 1
ATOM 1833 C C . ALA B 1 103 ? 2.982 9.992 3.531 1 98.94 103 ALA B C 1
ATOM 1835 O O . ALA B 1 103 ? 4.016 10.492 3.076 1 98.94 103 ALA B O 1
ATOM 1836 N N . LEU B 1 104 ? 2.59 10.102 4.766 1 98.94 104 LEU B N 1
ATOM 1837 C CA . LEU B 1 104 ? 3.57 10.461 5.789 1 98.94 104 LEU B CA 1
ATOM 1838 C C . LEU B 1 104 ? 4.438 9.258 6.145 1 98.94 104 LEU B C 1
ATOM 1840 O O . LEU B 1 104 ? 3.971 8.117 6.121 1 98.94 104 LEU B O 1
ATOM 1844 N N . ARG B 1 105 ? 5.73 9.57 6.465 1 98.94 105 ARG B N 1
ATOM 1845 C CA . ARG B 1 105 ? 6.453 8.469 7.102 1 98.94 105 ARG B CA 1
ATOM 1846 C C . ARG B 1 105 ? 5.793 8.062 8.414 1 98.94 105 ARG B C 1
ATOM 1848 O O . ARG B 1 105 ? 4.969 8.805 8.953 1 98.94 105 ARG B O 1
ATOM 1855 N N . PRO B 1 106 ? 6.102 6.797 8.898 1 98.88 106 PRO B N 1
ATOM 1856 C CA . PRO B 1 106 ? 5.547 6.414 10.195 1 98.88 106 PRO B CA 1
ATOM 1857 C C . PRO B 1 106 ? 5.938 7.379 11.312 1 98.88 106 PRO B C 1
ATOM 1859 O O . PRO B 1 106 ? 7.074 7.852 11.359 1 98.88 106 PRO B O 1
ATOM 1862 N N . TYR B 1 107 ? 4.969 7.688 12.156 1 98.75 107 TYR B N 1
ATOM 1863 C CA . TYR B 1 107 ? 5.125 8.531 13.336 1 98.75 107 TYR B CA 1
ATOM 1864 C C . TYR B 1 107 ? 4.461 7.898 14.555 1 98.75 107 TYR B C 1
ATOM 1866 O O . TYR B 1 107 ? 3.555 7.074 14.414 1 98.75 107 TYR B O 1
ATOM 1874 N N . ASN B 1 108 ? 5.035 8.32 15.703 1 98.12 108 ASN B N 1
ATOM 1875 C CA . ASN B 1 108 ? 4.152 8.156 16.859 1 98.12 108 ASN B CA 1
ATOM 1876 C C . ASN B 1 108 ? 2.826 8.883 16.656 1 98.12 108 ASN B C 1
ATOM 1878 O O . ASN B 1 108 ? 2.807 10.047 16.25 1 98.12 108 ASN B O 1
ATOM 1882 N N . LYS B 1 109 ? 1.777 8.141 16.922 1 98.06 109 LYS B N 1
ATOM 1883 C CA . LYS B 1 109 ? 0.448 8.68 16.641 1 98.06 109 LYS B CA 1
ATOM 1884 C C . LYS B 1 109 ? 0.253 10.031 17.312 1 98.06 109 LYS B C 1
ATOM 1886 O O . LYS B 1 109 ? -0.319 10.945 16.719 1 98.06 109 LYS B O 1
ATOM 1891 N N . SER B 1 110 ? 0.702 10.203 18.453 1 97.12 110 SER B N 1
ATOM 1892 C CA . SER B 1 110 ? 0.511 11.422 19.234 1 97.12 110 SER B CA 1
ATOM 1893 C C . SER B 1 110 ? 1.185 12.617 18.562 1 97.12 110 SER B C 1
ATOM 1895 O O . SER B 1 110 ? 0.814 13.766 18.812 1 97.12 110 SER B O 1
ATOM 1897 N N . GLN B 1 111 ? 2.15 12.383 17.703 1 97.31 111 GLN B N 1
ATOM 1898 C CA . GLN B 1 111 ? 2.906 13.445 17.062 1 97.31 111 GLN B CA 1
ATOM 1899 C C . GLN B 1 111 ? 2.129 14.047 15.891 1 97.31 111 GLN B C 1
ATOM 1901 O O . GLN B 1 111 ? 2.367 15.188 15.5 1 97.31 111 GLN B O 1
ATOM 1906 N N . VAL B 1 112 ? 1.186 13.281 15.336 1 98.38 112 VAL B N 1
ATOM 1907 C CA . VAL B 1 112 ? 0.688 13.742 14.047 1 98.38 112 VAL B CA 1
ATOM 1908 C C . VAL B 1 112 ? -0.835 13.641 14.016 1 98.38 112 VAL B C 1
ATOM 1910 O O . VAL B 1 112 ? -1.482 14.203 13.125 1 98.38 112 VAL B O 1
ATOM 1913 N N . GLU B 1 113 ? -1.458 12.961 14.953 1 98 113 GLU B N 1
ATOM 1914 C CA . GLU B 1 113 ? -2.895 12.695 14.922 1 98 113 GLU B CA 1
ATOM 1915 C C . GLU B 1 113 ? -3.693 13.992 14.875 1 98 113 GLU B C 1
ATOM 1917 O O . GLU B 1 113 ? -4.746 14.062 14.234 1 98 113 GLU B O 1
ATOM 1922 N N . SER B 1 114 ? -3.229 15.023 15.523 1 98.25 114 SER B N 1
ATOM 1923 C CA . SER B 1 114 ? -3.957 16.297 15.594 1 98.25 114 SER B CA 1
ATOM 1924 C C . SER B 1 114 ? -4.074 16.938 14.211 1 98.25 114 SER B C 1
ATOM 1926 O O . SER B 1 114 ? -5.035 17.656 13.938 1 98.25 114 SER B O 1
ATOM 1928 N N . TYR B 1 115 ? -3.092 16.719 13.281 1 98.5 115 TYR B N 1
ATOM 1929 C CA . TYR B 1 115 ? -3.117 17.25 11.922 1 98.5 115 TYR B CA 1
ATOM 1930 C C . TYR B 1 115 ? -3.998 16.406 11.016 1 98.5 115 TYR B C 1
ATOM 1932 O O . TYR B 1 115 ? -4.527 16.891 10.016 1 98.5 115 TYR B O 1
ATOM 1940 N N . MET B 1 116 ? -4.191 15.117 11.406 1 98.69 116 MET B N 1
ATOM 1941 C CA . MET B 1 116 ? -4.824 14.156 10.5 1 98.69 116 MET B CA 1
ATOM 1942 C C . MET B 1 116 ? -6.297 13.969 10.852 1 98.69 116 MET B C 1
ATOM 1944 O O . MET B 1 116 ? -7.086 13.516 10.023 1 98.69 116 MET B O 1
ATOM 1948 N N . LYS B 1 117 ? -6.68 14.391 12.008 1 97.75 117 LYS B N 1
ATOM 1949 C CA . LYS B 1 117 ? -8.008 14.109 12.531 1 97.75 117 LYS B CA 1
ATOM 1950 C C . LYS B 1 117 ? -9.086 14.844 11.727 1 97.75 117 LYS B C 1
ATOM 1952 O O . LYS B 1 117 ? -10.266 14.5 11.805 1 97.75 117 LYS B O 1
ATOM 1957 N N . SER B 1 118 ? -8.719 15.891 10.969 1 97.19 118 SER B N 1
ATOM 1958 C CA . SER B 1 118 ? -9.695 16.641 10.188 1 97.19 118 SER B CA 1
ATOM 1959 C C . SER B 1 118 ? -10.031 15.93 8.891 1 97.19 118 SER B C 1
ATOM 1961 O O . SER B 1 118 ? -11 16.281 8.211 1 97.19 118 SER B O 1
ATOM 1963 N N . PHE B 1 119 ? -9.25 14.961 8.508 1 98.69 119 PHE B N 1
ATOM 1964 C CA . PHE B 1 119 ? -9.508 14.188 7.305 1 98.69 119 PHE B CA 1
ATOM 1965 C C . PHE B 1 119 ? -10.406 12.992 7.617 1 98.69 119 PHE B C 1
ATOM 1967 O O . PHE B 1 119 ? -10.289 12.383 8.68 1 98.69 119 PHE B O 1
ATOM 1974 N N . LYS B 1 120 ? -11.219 12.656 6.68 1 98.5 120 LYS B N 1
ATOM 1975 C CA . LYS B 1 120 ? -12.109 11.5 6.824 1 98.5 120 LYS B CA 1
ATOM 1976 C C . LYS B 1 120 ? -11.406 10.219 6.398 1 98.5 120 LYS B C 1
ATOM 1978 O O . LYS B 1 120 ? -10.562 10.234 5.5 1 98.5 120 LYS B O 1
ATOM 1983 N N . LEU B 1 121 ? -11.805 9.094 7.004 1 98.62 121 LEU B N 1
ATOM 1984 C CA . LEU B 1 121 ? -11.328 7.781 6.57 1 98.62 121 LEU B CA 1
ATOM 1985 C C . LEU B 1 121 ? -11.727 7.512 5.125 1 98.62 121 LEU B C 1
ATOM 1987 O O . LEU B 1 121 ? -12.805 7.91 4.684 1 98.62 121 LEU B O 1
ATOM 1991 N N . PHE B 1 122 ? -10.891 6.875 4.438 1 98.62 122 PHE B N 1
ATOM 1992 C CA . PHE B 1 122 ? -11.211 6.516 3.061 1 98.62 122 PHE B CA 1
ATOM 1993 C C . PHE B 1 122 ? -12.289 5.441 3.016 1 98.62 122 PHE B C 1
ATOM 1995 O O . PHE B 1 122 ? -12.117 4.355 3.568 1 98.62 122 PHE B O 1
ATOM 2002 N N . ARG B 1 123 ? -13.422 5.719 2.295 1 94.25 123 ARG B N 1
ATOM 2003 C CA . ARG B 1 123 ? -14.547 4.793 2.256 1 94.25 123 ARG B CA 1
ATOM 2004 C C . ARG B 1 123 ? -15.086 4.645 0.837 1 94.25 123 ARG B C 1
ATOM 2006 O O . ARG B 1 123 ? -14.977 5.566 0.026 1 94.25 123 ARG B O 1
#

Sequence (246 aa):
MAAAPKPTIVQYVLLRKDLQKKYKYSLGAHIAQAAHACIAVNERFKTQSETVEYLKNLQQMHTVVLQVEDEKALLDAEELLVTNNLDFHKWEEQPEMLQTSIALRPYNKSQVESYMKSFKLFRMAAAPKPTIVQYVLLRKDLQKKYKYSLGAHIAQAAHACIAVNERFKTQSETVEYLKNLQQMHTVVLQVEDEKALLDAEELLVTNNLDFHKWEEQPEMLQTSIALRPYNKSQVESYMKSFKLFR

Foldseek 3Di:
DPPPPDFDKEKEKEFEPCCCVPVVDDPV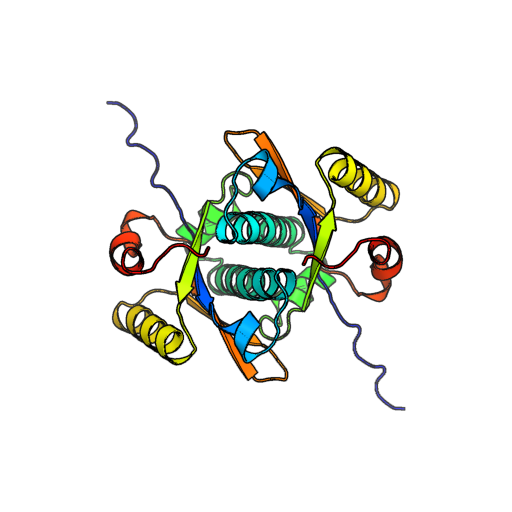NSVVQRVVFQVVQLVVCVVDPSSVVQVVCVVDYHYFYFYAHDDVSQVVLVVLCVVVVFGKDFDADPPVRHGTMIMTRIDRCVVCVVSPVVTHGDD/DPDPPDFDKEKEKEFEPCCCVPVVDDPVNSVVQRVVFQVVQLVVCVVDPSSVVQVVCVVDYHYFYFYAHDDVSQVVLVVLCVVVVFGKDFDADPPVRHTTMIMTRIDRCVVCVVSPVVTHGDD

Radius of gyration: 17.54 Å; Cα contacts (8 Å, |Δi|>4): 463; chains: 2; bounding box: 40×49×70 Å

Solvent-accessible surface area (backbone atoms only — not comparable to full-atom values): 13059 Å² total; per-residue (Å²): 130,82,78,73,78,76,79,55,58,33,26,46,32,40,33,46,61,39,44,39,82,77,67,64,44,47,56,23,50,53,35,37,46,50,29,49,11,43,45,40,16,41,63,76,41,45,83,41,68,48,30,39,53,46,67,70,39,60,69,70,64,42,62,48,37,26,39,28,68,35,62,70,50,46,52,52,50,49,50,53,35,58,76,67,72,51,65,62,24,74,30,47,45,72,90,79,66,40,69,48,25,36,7,36,38,42,30,47,40,87,78,47,45,82,79,49,66,84,47,47,70,28,113,129,81,76,75,78,75,80,54,57,33,26,45,32,40,33,46,60,38,44,38,83,76,68,65,44,46,56,22,51,53,34,36,46,50,28,48,10,45,45,39,17,42,62,76,43,46,81,41,68,48,28,39,53,47,67,70,39,60,71,70,63,43,61,48,39,26,37,26,68,36,62,69,49,44,53,52,49,49,48,54,34,59,75,68,71,52,66,62,25,73,32,47,46,71,89,79,66,41,69,49,24,36,6,37,37,41,30,48,39,87,78,48,45,82,77,50,67,84,47,47,70,28,114

Organism: Laodelphax striatellus (NCBI:txid195883)

pLDDT: mean 95.81, std 10.41, range [28.88, 99.0]

Nearest PDB structures (foldseek):
  1xty-assembly2_D  TM=8.245E-01  e=1.562E-07  Saccharolobus solfataricus P2
  2zv3-assembly4_G  TM=8.431E-01  e=2.644E-07  Methanocaldococcus jannaschii DSM 2661
  2zv3-assembly5_I-2  TM=8.403E-01  e=7.096E-07  Methanocaldococcus jannaschii DSM 2661
  1q7s-assembly3_B  TM=8.053E-01  e=5.106E-07  Homo sapiens
  2zv3-assembly2_C  TM=8.591E-01  e=5.829E-06  Methanocaldococcus jannaschii DSM 2661

InterPro domains:
  IPR002833 Peptidyl-tRNA hydrolase, PTH2 [PF01981] (10-122)
  IPR023476 Peptidyl-tRNA hydrolase II domain superfamily [G3DSA:3.40.1490.10] (8-122)
  IPR023476 Peptidyl-tRNA hydrolase II domain superfamily [SSF102462] (9-122)
  IPR042237 Putative peptidyl-tRNA hydrolase PTRHD1 [PTHR46194] (5-123)